Protein 1HLQ (pdb70)

Organism: Rhodoferax fermentans (NCBI:txid28066)

Solvent-accessible surface area: 11560 Å² total; per-residue (Å²): 137,37,94,91,10,41,86,101,26,28,14,0,122,27,6,17,7,18,34,31,9,82,149,13,68,113,128,75,10,93,88,5,51,138,120,13,11,14,52,57,15,38,22,26,110,14,180,141,37,102,60,6,35,16,69,17,6,19,41,44,24,2,29,10,130,0,9,15,11,1,37,0,69,122,69,93,84,81,9,42,80,101,37,84,65,0,126,58,11,17,7,17,39,44,0,67,149,11,55,93,130,86,9,92,72,9,39,115,122,14,5,14,46,57,13,3,8,10,22,12,178,145,42,100,78,5,8,16,59,28,5,54,38,70,52,2,35,14,102,0,8,14,12,1,41,0,80,103,80,52,16,35,77,13,38,85,110,44,84,102,0,134,86,55,13,6,18,39,49,10,78,159,13,62,90,131,134,37,108,185,7,67,115,123,25,10,14,49,56,11,55,67,16,101,11,148,112,18,75,18,7,19,13,45,90,19,31,9,61,24,2,34,13,147,0,7,14,44,35,63,46,164,155

B-factor: mean 22.38, std 6.67, range [11.22, 46.74]

Sequence (223 aa):
AAPLVAETDANAKSLGYVADTTKADKTKYPKHTKDQSCSTCALYQGKTAPQGACPLFAGKEVVAKKGWCSAWAKKKAAPLVAETDANAKSLGYVADTTKADKTKYPKHTKDQSCSTCALYQGKTAPQGACPLFAGKEVVAKGWCSAWAKKAAAPLVAETDANAKSLGYVADTTKADKTKYPKHTKDQSCSTCALYQGKTAPQGACPLFAGKEVVAKGWCSAWAKK

Secondary structure (P-SEA, 3-state):
cccccccccaaaaaacccccccccccccccccccccccccccccccccccbbbbcccccbbbbcccccccccccc/ccccccccaaaaaacccccccccccccccccccccccccccccccccccbbbbcccccbbbbcccccccccccc/cccccccccaaaaaacccccccccccccccccccccccccccccccccccbbbbcccccccccccccccccccc

Nearest PDB structures (foldseek):
  1hlq-assembly1_C  TM=9.881E-01  e=1.250E-14  Rhodoferax fermentans
  1hpi-assembly1_A  TM=9.319E-01  e=3.940E-07  Ectothiorhodospira shaposhnikovii
  1b0y-assembly1_A  TM=8.481E-01  e=9.084E-07  Allochromatium vinosum
  1hip-assembly1_A  TM=8.438E-01  e=2.767E-06  Allochromatium vinosum
  1js2-assembly1_A  TM=8.425E-01  e=1.114E-05  Allochromatium vinosum

Structure (mmCIF, N/CA/C/O backbone):
data_1HLQ
#
_entry.id   1HLQ
#
_cell.length_a   88.312
_cell.length_b   88.312
_cell.length_c   61.340
_cell.angle_alpha   90.00
_cell.angle_beta   90.00
_cell.angle_gamma   90.00
#
_symmetry.space_group_name_H-M   'P 43 21 2'
#
loop_
_entity.id
_entity.type
_entity.pdbx_description
1 polymer 'HIGH-POTENTIAL IRON-SULFUR PROTEIN'
2 non-polymer 'SULFATE ION'
3 non-polymer 'IRON/SULFUR CLUSTER'
4 water water
#
loop_
_atom_site.group_PDB
_atom_site.id
_atom_site.type_symbol
_atom_site.label_atom_id
_atom_site.label_alt_id
_atom_site.label_comp_id
_atom_site.label_asym_id
_atom_site.label_entity_id
_atom_site.label_seq_id
_atom_site.pdbx_PDB_ins_code
_atom_site.Cartn_x
_atom_site.Cartn_y
_atom_site.Cartn_z
_atom_site.occupancy
_atom_site.B_iso_or_equiv
_atom_site.auth_seq_id
_atom_site.auth_comp_id
_atom_site.auth_asym_id
_atom_site.auth_atom_id
_atom_site.pdbx_PDB_model_num
ATOM 1 N N . ALA A 1 1 ? 4.498 11.665 34.663 1.00 32.00 1 ALA A N 1
ATOM 2 C CA . ALA A 1 1 ? 5.257 12.943 34.657 1.00 30.48 1 ALA A CA 1
ATOM 3 C C . ALA A 1 1 ? 6.693 12.740 34.190 1.00 29.41 1 ALA A C 1
ATOM 4 O O . ALA A 1 1 ? 7.438 11.890 34.688 1.00 30.80 1 ALA A O 1
ATOM 6 N N . ALA A 1 2 ? 7.118 13.625 33.310 1.00 26.71 2 ALA A N 1
ATOM 7 C CA . ALA A 1 2 ? 8.447 13.617 32.730 1.00 23.16 2 ALA A CA 1
ATOM 8 C C . ALA A 1 2 ? 9.223 14.845 33.178 1.00 20.64 2 ALA A C 1
ATOM 9 O O . ALA A 1 2 ? 8.658 15.817 33.686 1.00 20.95 2 ALA A O 1
ATOM 11 N N . PRO A 1 3 ? 10.529 14.839 32.973 1.00 18.39 3 PRO A N 1
ATOM 12 C CA . PRO A 1 3 ? 11.362 15.973 33.275 1.00 17.54 3 PRO A CA 1
ATOM 13 C C . PRO A 1 3 ? 10.846 17.218 32.554 1.00 16.31 3 PRO A C 1
ATOM 14 O O . PRO A 1 3 ? 10.471 17.182 31.382 1.00 16.35 3 PRO A O 1
ATOM 18 N N . LEU A 1 4 ? 10.917 18.346 33.256 1.00 15.99 4 LEU A N 1
ATOM 19 C CA . LEU A 1 4 ? 10.527 19.598 32.618 1.00 14.93 4 LEU A CA 1
ATOM 20 C C . LEU A 1 4 ? 11.592 20.074 31.651 1.00 14.38 4 LEU A C 1
ATOM 21 O O . LEU A 1 4 ? 12.803 19.910 31.824 1.00 15.52 4 LEU A O 1
ATOM 26 N N . VAL A 1 5 ? 11.119 20.695 30.564 1.00 14.09 5 VAL A N 1
ATOM 27 C CA . VAL A 1 5 ? 12.027 21.350 29.629 1.00 13.83 5 VAL A CA 1
ATOM 28 C C . VAL A 1 5 ? 12.900 22.343 30.379 1.00 14.02 5 VAL A C 1
ATOM 29 O O . VAL A 1 5 ? 12.409 23.065 31.263 1.00 15.26 5 VAL A O 1
ATOM 33 N N . ALA A 1 6 ? 14.189 22.399 30.113 1.00 13.99 6 ALA A N 1
ATOM 34 C CA . ALA A 1 6 ? 15.100 23.403 30.650 1.00 14.41 6 ALA A CA 1
ATOM 35 C C . ALA A 1 6 ? 15.183 24.541 29.631 1.00 14.93 6 ALA A C 1
ATOM 36 O O . ALA A 1 6 ? 15.280 24.296 28.427 1.00 15.63 6 ALA A O 1
ATOM 38 N N . GLU A 1 7 ? 15.220 25.781 30.093 1.00 15.33 7 GLU A N 1
ATOM 39 C CA . GLU A 1 7 ? 15.319 26.934 29.214 1.00 15.88 7 GLU A CA 1
ATOM 40 C C . GLU A 1 7 ? 16.620 26.955 28.440 1.00 16.27 7 GLU A C 1
ATOM 41 O O . GLU A 1 7 ? 16.706 27.632 27.413 1.00 17.21 7 GLU A O 1
ATOM 47 N N . THR A 1 8 ? 17.652 26.260 28.900 1.00 16.99 8 THR A N 1
ATOM 48 C CA . THR A 1 8 ? 18.920 26.147 28.210 1.00 17.44 8 THR A CA 1
ATOM 49 C C . THR A 1 8 ? 18.943 24.986 27.221 1.00 16.58 8 THR A C 1
ATOM 50 O O . THR A 1 8 ? 19.956 24.808 26.540 1.00 18.49 8 THR A O 1
ATOM 54 N N . ASP A 1 9 ? 17.914 24.157 27.154 1.00 15.58 9 ASP A N 1
ATOM 55 C CA . ASP A 1 9 ? 17.859 23.075 26.165 1.00 15.71 9 ASP A CA 1
ATOM 56 C C . ASP A 1 9 ? 17.886 23.705 24.773 1.00 15.27 9 ASP A C 1
ATOM 57 O O . ASP A 1 9 ? 17.306 24.763 24.541 1.00 15.72 9 ASP A O 1
ATOM 62 N N . ALA A 1 10 ? 18.557 23.062 23.818 1.00 15.79 10 ALA A N 1
ATOM 63 C CA . ALA A 1 10 ? 18.708 23.645 22.493 1.00 15.87 10 ALA A CA 1
ATOM 64 C C . ALA A 1 10 ? 17.375 23.928 21.807 1.00 15.74 10 ALA A C 1
ATOM 65 O O . ALA A 1 10 ? 17.215 25.021 21.236 1.00 16.27 10 ALA A O 1
ATOM 67 N N . ASN A 1 11 ? 16.448 22.987 21.877 1.00 15.77 11 ASN A N 1
ATOM 68 C CA . ASN A 1 11 ? 15.160 23.201 21.226 1.00 15.31 11 ASN A CA 1
ATOM 69 C C . ASN A 1 11 ? 14.371 24.297 21.927 1.00 15.30 11 ASN A C 1
ATOM 70 O O . ASN A 1 11 ? 13.646 25.047 21.274 1.00 16.32 11 ASN A O 1
ATOM 75 N N . ALA A 1 12 ? 14.540 24.409 23.239 1.00 14.43 12 ALA A N 1
ATOM 76 C CA . ALA A 1 12 ? 13.877 25.479 23.987 1.00 13.75 12 ALA A CA 1
ATOM 77 C C . ALA A 1 12 ? 14.438 26.831 23.562 1.00 14.14 12 ALA A C 1
ATOM 78 O O . ALA A 1 12 ? 13.692 27.777 23.253 1.00 15.08 12 ALA A O 1
ATOM 80 N N . LYS A 1 13 ? 15.763 26.975 23.508 1.00 14.67 13 LYS A N 1
ATOM 81 C CA . LYS A 1 13 ? 16.390 28.228 23.118 1.00 15.98 13 LYS A CA 1
ATOM 82 C C . LYS A 1 13 ? 15.971 28.638 21.700 1.00 15.50 13 LYS A C 1
ATOM 83 O O . LYS A 1 13 ? 15.708 29.807 21.397 1.00 16.39 13 LYS A O 1
ATOM 89 N N . SER A 1 14 ? 15.836 27.673 20.798 1.00 14.78 14 SER A N 1
ATOM 90 C CA . SER A 1 14 ? 15.425 27.960 19.420 1.00 14.71 14 SER A CA 1
ATOM 91 C C . SER A 1 14 ? 14.036 28.586 19.364 1.00 15.02 14 SER A C 1
ATOM 92 O O . SER A 1 14 ? 13.767 29.350 18.430 1.00 15.93 14 SER A O 1
ATOM 95 N N . LEU A 1 15 ? 13.171 28.252 20.311 1.00 13.89 15 LEU A N 1
ATOM 96 C CA . LEU A 1 15 ? 11.814 28.762 20.349 1.00 13.80 15 LEU A CA 1
ATOM 97 C C . LEU A 1 15 ? 11.584 29.8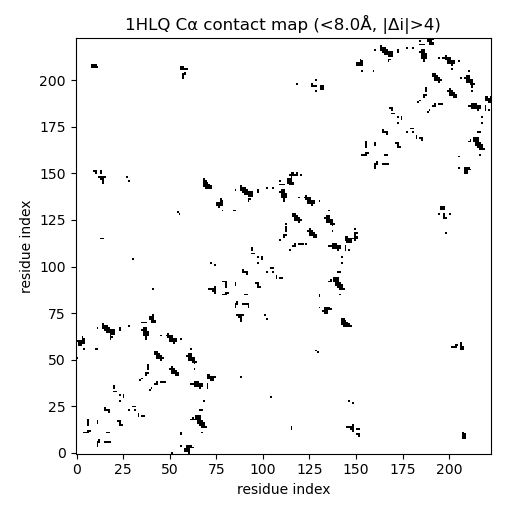20 21.415 1.00 13.54 15 LEU A C 1
ATOM 98 O O . LEU A 1 15 ? 10.444 30.219 21.688 1.00 14.43 15 LEU A O 1
ATOM 103 N N . GLY A 1 16 ? 12.643 30.294 22.068 1.00 13.23 16 GLY A N 1
ATOM 104 C CA . GLY A 1 16 ? 12.507 31.279 23.137 1.00 12.85 16 GLY A CA 1
ATOM 105 C C . GLY A 1 16 ? 11.636 30.785 24.278 1.00 13.35 16 GLY A C 1
ATOM 106 O O . GLY A 1 16 ? 10.939 31.564 24.928 1.00 14.49 16 GLY A O 1
ATOM 107 N N . TYR A 1 17 ? 11.629 29.472 24.543 1.00 13.12 17 TYR A N 1
ATOM 108 C CA . TYR A 1 17 ? 10.781 28.943 25.597 1.00 13.18 17 TYR A CA 1
ATOM 109 C C . TYR A 1 17 ? 11.177 29.465 26.974 1.00 13.65 17 TYR A C 1
ATOM 110 O O . TYR A 1 17 ? 12.344 29.500 27.349 1.00 14.49 17 TYR A O 1
ATOM 119 N N . VAL A 1 18 ? 10.143 29.823 27.732 1.00 12.79 18 VAL A N 1
ATOM 120 C CA . VAL A 1 18 ? 10.320 30.214 29.127 1.00 13.89 18 VAL A CA 1
ATOM 121 C C . VAL A 1 18 ? 9.288 29.429 29.928 1.00 13.42 18 VAL A C 1
ATOM 122 O O . VAL A 1 18 ? 8.160 29.202 29.492 1.00 13.64 18 VAL A O 1
ATOM 126 N N . ALA A 1 19 ? 9.657 29.072 31.169 1.00 14.10 19 ALA A N 1
ATOM 127 C CA . ALA A 1 19 ? 8.740 28.376 32.037 1.00 13.40 19 ALA A CA 1
ATOM 128 C C . ALA A 1 19 ? 7.673 29.296 32.623 1.00 14.07 19 ALA A C 1
ATOM 129 O O . ALA A 1 19 ? 6.677 28.782 33.127 1.00 13.91 19 ALA A O 1
ATOM 131 N N . ASP A 1 20 ? 7.845 30.602 32.464 1.00 14.40 20 ASP A N 1
ATOM 132 C CA . ASP A 1 20 ? 6.885 31.577 32.981 1.00 14.48 20 ASP A CA 1
ATOM 133 C C . ASP A 1 20 ? 6.748 32.658 31.909 1.00 13.79 20 ASP A C 1
ATOM 134 O O . ASP A 1 20 ? 7.698 33.367 31.637 1.00 14.11 20 ASP A O 1
ATOM 139 N N . THR A 1 21 ? 5.572 32.751 31.314 1.00 13.97 21 THR A N 1
ATOM 140 C CA . THR A 1 21 ? 5.287 33.711 30.256 1.00 14.23 21 THR A CA 1
ATOM 141 C C . THR A 1 21 ? 5.578 35.158 30.617 1.00 15.34 21 THR A C 1
ATOM 142 O O . THR A 1 21 ? 5.905 35.965 29.735 1.00 16.10 21 THR A O 1
ATOM 146 N N . THR A 1 22 ? 5.557 35.487 31.913 1.00 16.36 22 THR A N 1
ATOM 147 C CA . THR A 1 22 ? 5.891 36.837 32.341 1.00 17.19 22 THR A CA 1
ATOM 148 C C . THR A 1 22 ? 7.387 37.109 32.323 1.00 18.83 22 THR A C 1
ATOM 149 O O . THR A 1 22 ? 7.841 38.169 32.774 1.00 21.33 22 THR A O 1
ATOM 153 N N . LYS A 1 23 ? 8.201 36.184 31.824 1.00 16.79 23 LYS A N 1
ATOM 154 C CA . LYS A 1 23 ? 9.632 36.304 31.681 1.00 17.72 23 LYS A CA 1
ATOM 155 C C . LYS A 1 23 ? 10.061 36.123 30.239 1.00 16.47 23 LYS A C 1
ATOM 156 O O . LYS A 1 23 ? 11.237 36.014 29.925 1.00 16.76 23 LYS A O 1
ATOM 162 N N . ALA A 1 24 ? 9.081 36.088 29.333 1.00 16.30 24 ALA A N 1
ATOM 163 C CA . ALA A 1 24 ? 9.370 35.962 27.917 1.00 16.23 24 ALA A CA 1
ATOM 164 C C . ALA A 1 24 ? 10.200 37.149 27.425 1.00 16.62 24 ALA A C 1
ATOM 165 O O . ALA A 1 24 ? 10.117 38.238 28.004 1.00 17.91 24 ALA A O 1
ATOM 167 N N . ASP A 1 25 ? 10.977 36.947 26.373 1.00 16.98 25 ASP A N 1
ATOM 168 C CA . ASP A 1 25 ? 11.773 38.066 25.842 1.00 18.02 25 ASP A CA 1
ATOM 169 C C . ASP A 1 25 ? 10.878 38.915 24.959 1.00 17.24 25 ASP A C 1
ATOM 170 O O . ASP A 1 25 ? 10.777 38.737 23.746 1.00 17.37 25 ASP A O 1
ATOM 175 N N . LYS A 1 26 ? 10.256 39.931 25.559 1.00 17.56 26 LYS A N 1
ATOM 176 C CA . LYS A 1 26 ? 9.354 40.810 24.833 1.00 18.57 26 LYS A CA 1
ATOM 177 C C . LYS A 1 26 ? 10.084 41.690 23.822 1.00 18.55 26 LYS A C 1
ATOM 178 O O . LYS A 1 26 ? 9.398 42.214 22.953 1.00 20.27 26 LYS A O 1
ATOM 184 N N . THR A 1 27 ? 11.401 41.856 23.955 1.00 18.72 27 THR A N 1
ATOM 185 C CA . THR A 1 27 ? 12.101 42.664 22.945 1.00 19.71 27 THR A CA 1
ATOM 186 C C . THR A 1 27 ? 12.229 41.846 21.666 1.00 19.81 27 THR A C 1
ATOM 187 O O . THR A 1 27 ? 11.958 42.330 20.574 1.00 20.24 27 THR A O 1
ATOM 191 N N . LYS A 1 28 ? 12.587 40.569 21.813 1.00 19.91 28 LYS A N 1
ATOM 192 C CA . LYS A 1 28 ? 12.752 39.707 20.659 1.00 19.67 28 LYS A CA 1
ATOM 193 C C . LYS A 1 28 ? 11.421 39.287 20.041 1.00 18.86 28 LYS A C 1
ATOM 194 O O . LYS A 1 28 ? 11.285 39.111 18.825 1.00 19.46 28 LYS A O 1
ATOM 200 N N . TYR A 1 29 ? 10.400 39.139 20.896 1.00 17.54 29 TYR A N 1
ATOM 201 C CA . TYR A 1 29 ? 9.071 38.712 20.465 1.00 16.91 29 TYR A CA 1
ATOM 202 C C . TYR A 1 29 ? 8.033 39.751 20.895 1.00 18.10 29 TYR A C 1
ATOM 203 O O A TYR A 1 29 ? 7.340 39.615 21.907 0.70 16.36 29 TYR A O 1
ATOM 204 O O B TYR A 1 29 ? 6.953 39.361 21.389 0.30 17.30 29 TYR A O 1
ATOM 213 N N . PRO A 1 30 ? 7.993 40.873 20.160 1.00 20.26 30 PRO A N 1
ATOM 214 C CA . PRO A 1 30 ? 7.109 41.974 20.508 1.00 20.82 30 PRO A CA 1
ATOM 215 C C . PRO A 1 30 ? 5.626 41.686 20.399 1.00 20.96 30 PRO A C 1
ATOM 216 O O . PRO A 1 30 ? 4.843 42.501 20.925 1.00 23.08 30 PRO A O 1
ATOM 220 N N . LYS A 1 31 ? 5.191 40.604 19.772 1.00 20.27 31 LYS A N 1
ATOM 221 C CA . LYS A 1 31 ? 3.780 40.248 19.715 1.00 19.75 31 LYS A CA 1
ATOM 222 C C . LYS A 1 31 ? 3.354 39.339 20.869 1.00 18.85 31 LYS A C 1
ATOM 223 O O . LYS A 1 31 ? 2.162 38.993 21.026 1.00 18.81 31 LYS A O 1
ATO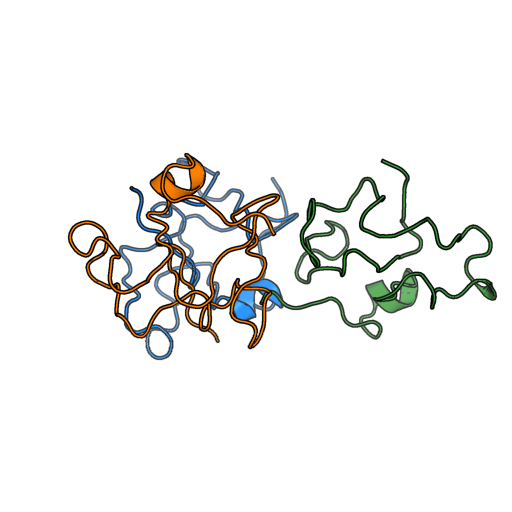M 229 N N . HIS A 1 32 ? 4.299 38.954 21.730 1.00 17.20 32 HIS A N 1
ATOM 230 C CA . HIS A 1 32 ? 3.955 38.191 22.924 1.00 16.14 32 HIS A CA 1
ATOM 231 C C . HIS A 1 32 ? 3.070 39.053 23.819 1.00 16.83 32 HIS A C 1
ATOM 232 O O . HIS A 1 32 ? 3.278 40.252 23.965 1.00 18.32 32 HIS A O 1
ATOM 239 N N . THR A 1 33 ? 2.158 38.417 24.542 1.00 16.66 33 THR A N 1
ATOM 240 C CA . THR A 1 33 ? 1.460 39.070 25.636 1.00 16.89 33 THR A CA 1
ATOM 241 C C . THR A 1 33 ? 1.362 38.044 26.769 1.00 16.90 33 THR A C 1
ATOM 242 O O . THR A 1 33 ? 1.399 36.844 26.484 1.00 16.56 33 THR A O 1
ATOM 246 N N . LYS A 1 34 ? 1.083 38.483 28.000 1.00 18.35 34 LYS A N 1
ATOM 247 C CA . LYS A 1 34 ? 0.947 37.522 29.104 1.00 18.72 34 LYS A CA 1
ATOM 248 C C . LYS A 1 34 ? -0.361 36.763 29.032 1.00 17.98 34 LYS A C 1
ATOM 249 O O . LYS A 1 34 ? -0.574 35.819 29.814 1.00 19.11 34 LYS A O 1
ATOM 260 N N . ASP A 1 35 ? -1.238 37.042 28.063 1.00 16.59 35 ASP A N 1
ATOM 261 C CA . ASP A 1 35 ? -2.410 36.250 27.790 1.00 16.75 35 ASP A CA 1
ATOM 262 C C . ASP A 1 35 ? -2.014 34.953 27.068 1.00 16.19 35 ASP A C 1
ATOM 263 O O . ASP A 1 35 ? -2.798 34.012 26.978 1.00 17.43 35 ASP A O 1
ATOM 268 N N . GLN A 1 36 ? -0.817 34.931 26.496 1.00 14.88 36 GLN A N 1
ATOM 269 C CA . GLN A 1 36 ? -0.288 33.766 25.813 1.00 14.42 36 GLN A CA 1
ATOM 270 C C . GLN A 1 36 ? 0.507 32.929 26.826 1.00 14.25 36 GLN A C 1
ATOM 271 O O . GLN A 1 36 ? 1.492 33.374 27.368 1.00 15.38 36 GLN A O 1
ATOM 277 N N . SER A 1 37 ? 0.082 31.688 26.986 1.00 14.64 37 SER A N 1
ATOM 278 C CA . SER A 1 37 ? 0.837 30.748 27.809 1.00 14.23 37 SER A CA 1
ATOM 279 C C . SER A 1 37 ? 0.562 29.360 27.258 1.00 13.76 37 SER A C 1
ATOM 280 O O . SER A 1 37 ? -0.370 29.144 26.494 1.00 13.76 37 SER A O 1
ATOM 283 N N . CYS A 1 38 ? 1.300 28.359 27.737 1.00 13.85 38 CYS A N 1
ATOM 284 C CA . CYS A 1 38 ? 1.027 26.989 27.291 1.00 14.33 38 CYS A CA 1
ATOM 285 C C . CYS A 1 38 ? -0.410 26.611 27.605 1.00 15.19 38 CYS A C 1
ATOM 286 O O . CYS A 1 38 ? -1.074 25.972 26.795 1.00 16.03 38 CYS A O 1
ATOM 289 N N . SER A 1 39 ? -0.924 27.069 28.741 1.00 15.60 39 SER A N 1
ATOM 290 C CA . SER A 1 39 ? -2.301 26.748 29.113 1.00 17.29 39 SER A CA 1
ATOM 291 C C . SER A 1 39 ? -3.311 27.275 28.100 1.00 18.38 39 SER A C 1
ATOM 292 O O . SER A 1 39 ? -4.412 26.732 28.037 1.00 19.76 39 SER A O 1
ATOM 295 N N . THR A 1 40 ? -2.991 28.333 27.355 1.00 17.59 40 THR A N 1
ATOM 296 C CA . THR A 1 40 ? -3.914 28.871 26.361 1.00 18.31 40 THR A CA 1
ATOM 297 C C . THR A 1 40 ? -3.487 28.554 24.940 1.00 18.33 40 THR A C 1
ATOM 298 O O . THR A 1 40 ? -4.062 29.086 23.974 1.00 20.07 40 THR A O 1
ATOM 302 N N . CYS A 1 41 ? -2.531 27.656 24.769 1.00 16.95 41 CYS A N 1
ATOM 303 C CA . CYS A 1 41 ? -1.988 27.268 23.476 1.00 16.41 41 CYS A CA 1
ATOM 304 C C . CYS A 1 41 ? -2.691 26.053 22.894 1.00 17.96 41 CYS A C 1
ATOM 305 O O . CYS A 1 41 ? -2.948 25.074 23.598 1.00 18.90 41 CYS A O 1
ATOM 308 N N . ALA A 1 42 ? -2.927 26.063 21.585 1.00 18.29 42 ALA A N 1
ATOM 309 C CA . ALA A 1 42 ? -3.583 24.940 20.923 1.00 19.21 42 ALA A CA 1
ATOM 310 C C . ALA A 1 42 ? -2.757 23.670 20.943 1.00 19.11 42 ALA A C 1
ATOM 311 O O . ALA A 1 42 ? -3.270 22.557 20.754 1.00 21.11 42 ALA A O 1
ATOM 313 N N . LEU A 1 43 ? -1.444 23.758 21.135 1.00 18.20 43 LEU A N 1
ATOM 314 C CA . LEU A 1 43 ? -0.559 22.605 21.128 1.00 17.49 43 LEU A CA 1
ATOM 315 C C . LEU A 1 43 ? -0.411 21.943 22.485 1.00 17.42 43 LEU A C 1
ATOM 316 O O . LEU A 1 43 ? -0.046 20.754 22.528 1.00 19.23 43 LEU A O 1
ATOM 321 N N . TYR A 1 44 ? -0.705 22.639 23.568 1.00 17.28 44 TYR A N 1
ATOM 322 C CA . TYR A 1 44 ? -0.535 22.084 24.912 1.00 17.58 44 TYR A CA 1
ATOM 323 C C . TYR A 1 44 ? -1.429 20.867 25.117 1.00 19.01 44 TYR A C 1
ATOM 324 O O . TYR A 1 44 ? -2.625 20.919 24.811 1.00 20.49 44 TYR A O 1
ATOM 333 N N . GLN A 1 45 ? -0.862 19.810 25.710 1.00 20.04 45 GLN A N 1
ATOM 334 C CA . GLN A 1 45 ? -1.657 18.594 25.914 1.00 21.95 45 GLN A CA 1
ATOM 335 C C . GLN A 1 45 ? -2.019 18.337 27.360 1.00 22.27 45 GLN A C 1
ATOM 336 O O . GLN A 1 45 ? -2.748 17.375 27.666 1.00 24.02 45 GLN A O 1
ATOM 342 N N . GLY A 1 46 ? -1.625 19.200 28.283 1.00 21.92 46 GLY A N 1
ATOM 343 C CA . GLY A 1 46 ? -1.889 19.024 29.690 1.00 22.74 46 GLY A CA 1
ATOM 344 C C . GLY A 1 46 ? -3.224 19.432 30.260 1.00 24.36 46 GLY A C 1
ATOM 345 O O . GLY A 1 46 ? -3.438 19.330 31.480 1.00 24.58 46 GLY A O 1
ATOM 346 N N . LYS A 1 47 ? -4.113 19.957 29.428 1.00 25.20 47 LYS A N 1
ATOM 347 C CA . LYS A 1 47 ? -5.418 20.446 29.852 1.00 26.71 47 LYS A CA 1
ATOM 348 C C . LYS A 1 47 ? -5.332 21.450 30.988 1.00 26.25 47 LYS A C 1
ATOM 349 O O . LYS A 1 47 ? -4.704 22.502 30.839 1.00 25.71 47 LYS A O 1
ATOM 355 N N . THR A 1 48 ? -5.964 21.194 32.140 1.00 26.67 48 THR A N 1
ATOM 356 C CA . THR A 1 48 ? -5.955 22.094 33.269 1.00 26.66 48 THR A CA 1
ATOM 357 C C . THR A 1 48 ? -4.783 21.869 34.225 1.00 24.87 48 THR A C 1
ATOM 358 O O . THR A 1 48 ? -4.652 22.628 35.186 1.00 24.85 48 THR A O 1
ATOM 362 N N . ALA A 1 49 ? -3.947 20.878 33.959 1.00 23.42 49 ALA A N 1
ATOM 363 C CA . ALA A 1 49 ? -2.796 20.605 34.821 1.00 21.76 49 ALA A CA 1
ATOM 364 C C . ALA A 1 49 ? -1.749 21.706 34.740 1.00 20.31 49 ALA A C 1
ATOM 365 O O . ALA A 1 49 ? -1.567 22.357 33.716 1.00 20.27 49 ALA A O 1
ATOM 367 N N . PRO A 1 50 ? -0.963 21.873 35.789 1.00 19.17 50 PRO A N 1
ATOM 368 C CA . PRO A 1 50 ? 0.074 22.886 35.849 1.00 18.86 50 PRO A CA 1
ATOM 369 C C . PRO A 1 50 ? 1.309 22.595 35.025 1.00 17.78 50 PRO A C 1
ATOM 370 O O . PRO A 1 50 ? 2.149 23.480 34.862 1.00 17.51 50 PRO A O 1
ATOM 374 N N . GLN A 1 51 ? 1.445 21.414 34.468 1.00 18.03 51 GLN A N 1
ATOM 375 C CA . GLN A 1 51 ? 2.509 21.001 33.573 1.00 17.95 51 GLN A CA 1
ATOM 376 C C . GLN A 1 51 ? 1.981 19.839 32.737 1.00 17.72 51 GLN A C 1
ATOM 377 O O . GLN A 1 51 ? 1.002 19.185 33.126 1.00 18.66 51 GLN A O 1
ATOM 383 N N . GLY A 1 52 ? 2.531 19.689 31.546 1.00 17.35 52 GLY A N 1
ATOM 384 C CA . GLY A 1 52 ? 2.063 18.663 30.628 1.00 17.26 52 GLY A CA 1
ATOM 385 C C . GLY A 1 52 ? 2.866 18.690 29.340 1.00 17.29 52 GLY A C 1
ATOM 386 O O . GLY A 1 52 ? 3.802 19.481 29.182 1.00 18.29 52 GLY A O 1
ATOM 387 N N . ALA A 1 53 ? 2.512 17.781 28.437 1.00 17.64 53 ALA A N 1
ATOM 388 C CA . ALA A 1 53 ? 3.267 17.633 27.214 1.00 17.82 53 ALA A CA 1
ATOM 389 C C . ALA A 1 53 ? 2.961 18.673 26.137 1.00 17.84 53 ALA A C 1
ATOM 390 O O . ALA A 1 53 ? 1.864 19.209 26.034 1.00 19.15 53 ALA A O 1
ATOM 392 N N . CYS A 1 54 ? 3.977 18.854 25.308 1.00 17.05 54 CYS A N 1
ATOM 393 C CA . CYS A 1 54 ? 3.901 19.710 24.123 1.00 16.40 54 CYS A CA 1
ATOM 394 C C . CYS A 1 54 ? 4.558 18.940 22.992 1.00 17.74 54 CYS A C 1
ATOM 395 O O . CYS A 1 54 ? 5.670 18.423 23.152 1.00 18.23 54 CYS A O 1
ATOM 398 N N . PRO A 1 55 ? 3.974 18.900 21.800 1.00 18.58 55 PRO A N 1
ATOM 399 C CA . PRO A 1 55 ? 4.541 18.155 20.685 1.00 18.88 55 PRO A CA 1
ATOM 400 C C . PRO A 1 55 ? 5.900 18.609 20.243 1.00 19.21 55 PRO A C 1
ATOM 401 O O . PRO A 1 55 ? 6.660 17.875 19.593 1.00 21.34 55 PRO A O 1
ATOM 405 N N . LEU A 1 56 ? 6.321 19.843 20.542 1.00 17.95 56 LEU A N 1
ATOM 406 C CA . LEU A 1 56 ? 7.591 20.383 20.155 1.00 17.62 56 LEU A CA 1
ATOM 407 C C . LEU A 1 56 ? 8.713 19.968 21.099 1.00 17.39 56 LEU A C 1
ATOM 408 O O . LEU A 1 56 ? 9.843 20.314 20.796 1.00 16.95 56 LEU A O 1
ATOM 413 N N . PHE A 1 57 ? 8.344 19.387 22.247 1.00 17.69 57 PHE A N 1
ATOM 414 C CA . PHE A 1 57 ? 9.334 19.040 23.269 1.00 17.05 57 PHE A CA 1
ATOM 415 C C . PHE A 1 57 ? 9.238 17.584 23.699 1.00 18.52 57 PHE A C 1
ATOM 416 O O . PHE A 1 57 ? 8.654 17.192 24.703 1.00 19.23 57 PHE A O 1
ATOM 424 N N . ALA A 1 58 ? 9.863 16.710 22.911 1.00 18.16 58 ALA A N 1
ATOM 425 C CA . ALA A 1 58 ? 9.869 15.279 23.148 1.00 18.66 58 ALA A CA 1
ATOM 426 C C . ALA A 1 58 ? 10.583 14.894 24.440 1.00 18.80 58 ALA A C 1
ATOM 427 O O . ALA A 1 58 ? 11.581 15.476 24.826 1.00 18.81 58 ALA A O 1
ATOM 429 N N . GLY A 1 59 ? 9.990 13.934 25.122 1.00 18.88 59 GLY A N 1
ATOM 430 C CA . GLY A 1 59 ? 10.494 13.302 26.317 1.00 18.57 59 GLY A CA 1
ATOM 431 C C . GLY A 1 59 ? 10.374 14.084 27.600 1.00 17.98 59 GLY A C 1
ATOM 432 O O . GLY A 1 59 ? 10.776 13.658 28.668 1.00 18.07 59 GLY A O 1
ATOM 433 N N . LYS A 1 60 ? 9.777 15.266 27.477 1.00 17.62 60 LYS A N 1
ATOM 434 C CA . LYS A 1 60 ? 9.686 16.222 28.572 1.00 17.02 60 LYS A CA 1
ATOM 435 C C . LYS A 1 60 ? 8.287 16.802 28.701 1.00 16.84 60 LYS A C 1
ATOM 436 O O . LYS A 1 60 ? 7.343 16.376 28.051 1.00 19.05 60 LYS A O 1
ATOM 442 N N . GLU A 1 61 ? 8.147 17.714 29.657 1.00 15.90 61 GLU A N 1
ATOM 443 C CA . GLU A 1 61 ? 6.899 18.424 29.878 1.00 16.50 61 GLU A CA 1
ATOM 444 C C . GLU A 1 61 ? 7.224 19.916 29.979 1.00 15.44 61 GLU A C 1
ATOM 445 O O . GLU A 1 61 ? 8.340 20.296 30.327 1.00 15.18 61 GLU A O 1
ATOM 451 N N . VAL A 1 62 ? 6.226 20.722 29.608 1.00 15.40 62 VAL A N 1
ATOM 452 C CA . VAL A 1 62 ? 6.351 22.171 29.730 1.00 15.10 62 VAL A CA 1
ATOM 453 C C . VAL A 1 62 ? 5.496 22.643 30.903 1.00 14.95 62 VAL A C 1
ATOM 454 O O . VAL A 1 62 ? 4.596 21.915 31.336 1.00 16.47 62 VAL A O 1
ATOM 458 N N . VAL A 1 63 ? 5.774 23.823 31.417 1.00 14.86 63 VAL A N 1
ATOM 459 C CA . VAL A 1 63 ? 5.002 24.401 32.522 1.00 14.84 63 VAL A CA 1
ATOM 460 C C . VAL A 1 63 ? 3.830 25.152 31.908 1.00 14.94 63 VAL A C 1
ATOM 461 O O . VAL A 1 63 ? 4.006 25.945 30.965 1.00 14.58 63 VAL A O 1
ATOM 465 N N . ALA A 1 64 ? 2.619 24.981 32.445 1.00 15.43 64 ALA A N 1
ATOM 466 C CA . ALA A 1 64 ? 1.406 25.562 31.891 1.00 15.51 64 ALA A CA 1
ATOM 467 C C . ALA A 1 64 ? 1.415 27.080 31.831 1.00 14.28 64 ALA A C 1
ATOM 468 O O . ALA A 1 64 ? 0.815 27.697 30.926 1.00 15.40 64 ALA A O 1
ATOM 470 N N . LYS A 1 65 ? 2.131 27.693 32.745 1.00 14.53 65 LYS A N 1
ATOM 471 C CA A LYS A 1 65 ? 2.377 29.105 32.884 0.60 15.08 65 LYS A CA 1
ATOM 472 C CA B LYS A 1 65 ? 2.242 29.162 32.754 0.40 14.57 65 LYS A CA 1
ATOM 473 C C . LYS A 1 65 ? 3.385 29.621 31.865 1.00 14.62 65 LYS A C 1
ATOM 474 O O . LYS A 1 65 ? 3.636 30.821 31.763 1.00 15.55 65 LYS A O 1
ATOM 485 N N . GLY A 1 66 ? 4.053 28.706 31.157 1.00 13.72 66 GLY A N 1
ATOM 486 C CA . GLY A 1 66 ? 5.119 28.984 30.236 1.00 12.90 66 GLY A CA 1
ATOM 487 C C . GLY A 1 66 ? 4.702 29.523 28.879 1.00 12.67 66 GLY A C 1
ATOM 488 O O . GLY A 1 66 ? 3.544 29.836 28.643 1.00 13.53 66 GLY A O 1
ATOM 489 N N . TRP A 1 67 ? 5.664 29.640 27.969 1.00 12.26 67 TRP A N 1
ATOM 490 C CA . TRP A 1 67 ? 5.436 30.203 26.647 1.00 12.57 67 TRP A CA 1
ATOM 491 C C . TRP A 1 67 ? 6.617 29.890 25.738 1.00 12.71 67 TRP A C 1
ATOM 492 O O . TRP A 1 67 ? 7.750 29.767 26.175 1.00 13.05 67 TRP A O 1
ATOM 503 N N . CYS A 1 68 ? 6.312 29.791 24.449 1.00 12.75 68 CYS A N 1
ATOM 504 C CA . CYS A 1 68 ? 7.362 29.717 23.440 1.00 12.49 68 CYS A CA 1
ATOM 505 C C . CYS A 1 68 ? 6.834 30.425 22.191 1.00 12.71 68 CYS A C 1
ATOM 506 O O . CYS A 1 68 ? 5.655 30.768 22.101 1.00 13.14 68 CYS A O 1
ATOM 509 N N . SER A 1 69 ? 7.749 30.659 21.251 1.00 12.84 69 SER A N 1
ATOM 510 C CA . SER A 1 69 ? 7.419 31.452 20.066 1.00 13.11 69 SER A CA 1
ATOM 511 C C . SER A 1 69 ? 6.390 30.803 19.175 1.00 12.33 69 SER A C 1
ATOM 512 O O . SER A 1 69 ? 5.794 31.498 18.338 1.00 13.04 69 SER A O 1
ATOM 517 N N . ALA A 1 70 ? 6.149 29.506 19.278 1.00 13.04 70 ALA A N 1
ATOM 518 C CA . ALA A 1 70 ? 5.143 28.797 18.533 1.00 13.11 70 ALA A CA 1
ATOM 519 C C . ALA A 1 70 ? 3.754 28.905 19.140 1.00 12.92 70 ALA A C 1
ATOM 520 O O . ALA A 1 70 ? 2.824 28.252 18.646 1.00 14.59 70 ALA A O 1
ATOM 522 N N . TRP A 1 71 ? 3.602 29.677 20.237 1.00 12.75 71 TRP A N 1
ATOM 523 C CA . TRP A 1 71 ? 2.295 29.786 20.867 1.00 13.07 71 TRP A CA 1
ATOM 524 C C . TRP A 1 71 ? 1.190 29.920 19.831 1.00 13.01 71 TRP A C 1
ATOM 525 O O . TRP A 1 71 ? 1.272 30.842 19.012 1.00 13.85 71 TRP A O 1
ATOM 536 N N . ALA A 1 72 ? 0.228 29.017 19.886 1.00 14.41 72 ALA A N 1
ATOM 537 C CA . ALA A 1 72 ? -0.783 28.924 18.847 1.00 16.41 72 ALA A CA 1
ATOM 538 C C . ALA A 1 72 ? -2.165 29.225 19.385 1.00 18.44 72 ALA A C 1
ATOM 539 O O . ALA A 1 72 ? -2.664 28.480 20.215 1.00 18.45 72 ALA A O 1
ATOM 541 N N . LYS A 1 73 ? -2.752 30.321 18.915 1.00 20.97 73 LYS A N 1
ATOM 542 C CA A LYS A 1 73 ? -4.100 30.705 19.320 0.45 23.29 73 LYS A CA 1
ATOM 543 C CA B LYS A 1 73 ? -4.101 30.697 19.345 0.55 23.26 73 LYS A CA 1
ATOM 544 C C . LYS A 1 73 ? -5.057 29.623 18.840 1.00 25.05 73 LYS A C 1
ATOM 545 O O . LYS A 1 73 ? -4.914 29.148 17.713 1.00 25.21 73 LYS A O 1
ATOM 556 N N . LYS A 1 74 ? -5.973 29.170 19.678 1.00 28.17 74 LYS A N 1
ATOM 557 C CA . LYS A 1 74 ? -6.895 28.101 19.275 1.00 30.89 74 LYS A CA 1
ATOM 558 C C . LYS A 1 74 ? -7.889 28.492 18.191 1.00 32.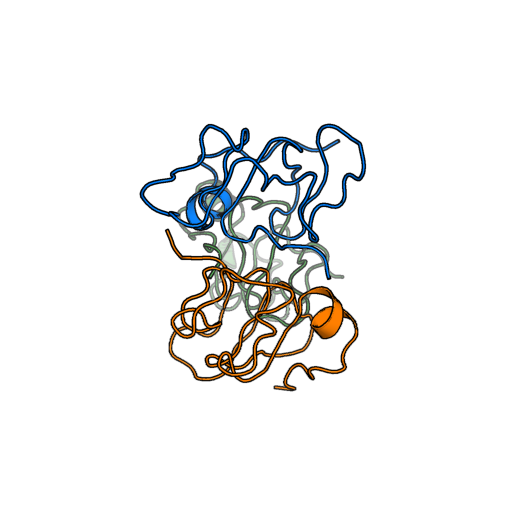29 74 LYS A C 1
ATOM 559 O O . LYS A 1 74 ? -8.406 29.608 18.171 1.00 33.38 74 LYS A O 1
ATOM 565 N N . ALA A 1 75 ? -8.185 27.578 17.268 1.00 33.47 75 ALA A N 1
ATOM 566 C CA . ALA A 1 75 ? -9.161 27.854 16.215 1.00 33.98 75 ALA A CA 1
ATOM 567 C C . ALA A 1 75 ? -10.558 28.031 16.814 1.00 34.95 75 ALA A C 1
ATOM 568 O O . ALA A 1 75 ? -11.422 28.636 16.123 1.00 36.05 75 ALA A O 1
ATOM 570 C CA . ALA B 1 2 ? 5.728 15.832 -1.504 1.00 38.87 2 ALA B CA 1
ATOM 571 C C . ALA B 1 2 ? 4.882 15.237 -0.436 1.00 37.72 2 ALA B C 1
ATOM 572 O O . ALA B 1 2 ? 5.767 14.533 0.091 1.00 38.88 2 ALA B O 1
ATOM 574 N N . PRO B 1 3 ? 3.652 14.831 -0.631 1.00 35.62 3 PRO B N 1
ATOM 575 C CA . PRO B 1 3 ? 2.498 15.608 -0.931 1.00 33.71 3 PRO B CA 1
ATOM 576 C C . PRO B 1 3 ? 2.338 16.867 -0.070 1.00 31.50 3 PRO B C 1
ATOM 577 O O . PRO B 1 3 ? 2.821 16.900 1.061 1.00 30.93 3 PRO B O 1
ATOM 581 N N . LEU B 1 4 ? 1.654 17.876 -0.611 1.00 28.94 4 LEU B N 1
ATOM 582 C CA . LEU B 1 4 ? 1.500 19.125 0.126 1.00 27.39 4 LEU B CA 1
ATOM 583 C C . LEU B 1 4 ? 0.281 19.134 1.029 1.00 26.90 4 LEU B C 1
ATOM 584 O O . LEU B 1 4 ? -0.778 18.640 0.664 1.00 28.06 4 LEU B O 1
ATOM 589 N N . VAL B 1 5 ? 0.417 19.759 2.202 1.00 26.05 5 VAL B N 1
ATOM 590 C CA . VAL B 1 5 ? -0.682 19.888 3.151 1.00 24.82 5 VAL B CA 1
ATOM 591 C C . VAL B 1 5 ? -1.845 20.608 2.468 1.00 24.76 5 VAL B C 1
ATOM 592 O O . VAL B 1 5 ? -1.597 21.604 1.790 1.00 24.50 5 VAL B O 1
ATOM 596 N N . ALA B 1 6 ? -3.052 20.106 2.675 1.00 25.46 6 ALA B N 1
ATOM 597 C CA . ALA B 1 6 ? -4.213 20.763 2.069 1.00 26.35 6 ALA B CA 1
ATOM 598 C C . ALA B 1 6 ? -4.880 21.596 3.157 1.00 26.89 6 ALA B C 1
ATOM 599 O O . ALA B 1 6 ? -4.938 21.166 4.312 1.00 27.71 6 ALA B O 1
ATOM 601 N N . GLU B 1 7 ? -5.462 22.733 2.780 1.00 27.64 7 GLU B N 1
ATOM 602 C CA . GLU B 1 7 ? -6.103 23.593 3.775 1.00 28.49 7 GLU B CA 1
ATOM 603 C C . GLU B 1 7 ? -7.339 22.971 4.395 1.00 29.64 7 GLU B C 1
ATOM 604 O O . GLU B 1 7 ? -7.786 23.426 5.445 1.00 30.26 7 GLU B O 1
ATOM 610 N N . THR B 1 8 ? -7.929 21.956 3.768 1.00 30.49 8 THR B N 1
ATOM 611 C CA . THR B 1 8 ? -9.087 21.253 4.274 1.00 30.77 8 THR B CA 1
ATOM 612 C C . THR B 1 8 ? -8.709 20.139 5.240 1.00 31.12 8 THR B C 1
ATOM 613 O O . THR B 1 8 ? -9.571 19.644 5.975 1.00 31.66 8 THR B O 1
ATOM 617 N N . ASP B 1 9 ? -7.436 19.739 5.270 1.00 31.29 9 ASP B N 1
ATOM 618 C CA . ASP B 1 9 ? -7.010 18.697 6.203 1.00 31.57 9 ASP B CA 1
ATOM 619 C C . ASP B 1 9 ? -7.372 19.154 7.611 1.00 31.62 9 ASP B C 1
ATOM 620 O O . ASP B 1 9 ? -7.244 20.347 7.917 1.00 31.71 9 ASP B O 1
ATOM 625 N N . ALA B 1 10 ? -7.833 18.265 8.472 1.00 31.89 10 ALA B N 1
ATOM 626 C CA . ALA B 1 10 ? -8.234 18.578 9.831 1.00 31.99 10 ALA B CA 1
ATOM 627 C C . ALA B 1 10 ? -7.175 19.302 10.657 1.00 32.14 10 ALA B C 1
ATOM 628 O O . ALA B 1 10 ? -7.493 20.239 11.392 1.00 32.91 10 ALA B O 1
ATOM 630 N N . ASN B 1 11 ? -5.928 18.861 10.562 1.00 31.78 11 ASN B N 1
ATOM 631 C CA . ASN B 1 11 ? -4.847 19.486 11.328 1.00 31.47 11 ASN B CA 1
ATOM 632 C C . ASN B 1 11 ? -4.578 20.887 10.793 1.00 30.80 11 ASN B C 1
ATOM 633 O O . ASN B 1 11 ? -4.285 21.799 11.572 1.00 30.87 11 ASN B O 1
ATOM 638 N N . ALA B 1 12 ? -4.705 21.063 9.486 1.00 30.13 12 ALA B N 1
ATOM 639 C CA . ALA B 1 12 ? -4.541 22.368 8.861 1.00 29.79 12 ALA B CA 1
ATOM 640 C C . ALA B 1 12 ? -5.599 23.316 9.415 1.00 29.84 12 ALA B C 1
ATOM 641 O O . ALA B 1 12 ? -5.293 24.418 9.867 1.00 29.33 12 ALA B O 1
ATOM 643 N N . LYS B 1 13 ? -6.857 22.881 9.445 1.00 30.36 13 LYS B N 1
ATOM 644 C CA . LYS B 1 13 ? -7.963 23.669 9.969 1.00 30.76 13 LYS B CA 1
ATOM 645 C C . LYS B 1 13 ? -7.772 24.115 11.406 1.00 29.79 13 LYS B C 1
ATOM 646 O O . LYS B 1 13 ? -8.032 25.262 11.788 1.00 30.14 13 LYS B O 1
ATOM 652 N N . SER B 1 14 ? -7.297 23.220 12.266 1.00 29.22 14 SER B N 1
ATOM 653 C CA . SER B 1 14 ? -7.088 23.489 13.667 1.00 28.40 14 SER B CA 1
ATOM 654 C C . SER B 1 14 ? -6.045 24.582 13.930 1.00 26.79 14 SER B C 1
ATOM 655 O O . SER B 1 14 ? -6.117 25.221 14.976 1.00 27.69 14 SER B O 1
ATOM 658 N N . LEU B 1 15 ? -5.075 24.704 13.035 1.00 24.94 15 LEU B N 1
ATOM 659 C CA . LEU B 1 15 ? -4.044 25.720 13.214 1.00 22.62 15 LEU B CA 1
ATOM 660 C C . LEU B 1 15 ? -4.173 26.880 12.236 1.00 21.30 15 LEU B C 1
ATOM 661 O O . LEU B 1 15 ? -3.263 27.699 12.123 1.00 21.55 15 LEU B O 1
ATOM 666 N N . GLY B 1 16 ? -5.228 26.874 11.427 1.00 20.36 16 GLY B N 1
ATOM 667 C CA . GLY B 1 16 ? -5.424 27.909 10.428 1.00 19.13 16 GLY B CA 1
ATOM 668 C C . GLY B 1 16 ? -4.389 27.895 9.316 1.00 18.68 16 GLY B C 1
ATOM 669 O O . GLY B 1 16 ? -4.083 28.947 8.768 1.00 18.35 16 GLY B O 1
ATOM 670 N N . TYR B 1 17 ? -3.840 26.727 8.944 1.00 18.63 17 TYR B N 1
ATOM 671 C CA . TYR B 1 17 ? -2.842 26.671 7.888 1.00 19.21 17 TYR B CA 1
ATOM 672 C C . TYR B 1 17 ? -3.409 27.145 6.552 1.00 19.01 17 TYR B C 1
ATOM 673 O O . TYR B 1 17 ? -4.497 26.741 6.145 1.00 21.26 17 TYR B O 1
ATOM 682 N N . VAL B 1 18 ? -2.607 27.940 5.868 1.00 18.27 18 VAL B N 1
ATOM 683 C CA . VAL B 1 18 ? -2.887 28.371 4.497 1.00 18.46 18 VAL B CA 1
ATOM 684 C C . VAL B 1 18 ? -1.605 28.190 3.685 1.00 19.52 18 VAL B C 1
ATOM 685 O O . VAL B 1 18 ? -0.498 28.418 4.181 1.00 19.02 18 VAL B O 1
ATOM 689 N N . ALA B 1 19 ? -1.716 27.855 2.397 1.00 20.04 19 ALA B N 1
ATOM 690 C CA . ALA B 1 19 ? -0.593 27.712 1.492 1.00 19.88 19 ALA B CA 1
ATOM 691 C C . ALA B 1 19 ? -0.032 29.035 1.005 1.00 20.34 19 ALA B C 1
ATOM 692 O O . ALA B 1 19 ? 1.015 29.108 0.350 1.00 21.84 19 ALA B O 1
ATOM 694 N N . ASP B 1 20 ? -0.721 30.123 1.314 1.00 19.16 20 ASP B N 1
ATOM 695 C CA . ASP B 1 20 ? -0.302 31.472 0.963 1.00 19.76 20 ASP B CA 1
ATOM 696 C C . ASP B 1 20 ? -0.602 32.360 2.161 1.00 19.89 20 ASP B C 1
ATOM 697 O O . ASP B 1 20 ? -1.756 32.607 2.486 1.00 19.78 20 ASP B O 1
ATOM 702 N N . THR B 1 21 ? 0.444 32.870 2.803 1.00 18.88 21 THR B N 1
ATOM 703 C CA . THR B 1 21 ? 0.324 33.683 3.993 1.00 19.02 21 THR B CA 1
ATOM 704 C C . THR B 1 21 ? -0.541 34.929 3.827 1.00 18.79 21 THR B C 1
ATOM 705 O O A THR B 1 21 ? -1.116 35.470 4.765 0.70 18.09 21 THR B O 1
ATOM 706 O O B THR B 1 21 ? -1.501 35.025 4.613 0.30 18.86 21 THR B O 1
ATOM 710 N N . THR B 1 22 ? -0.664 35.401 2.577 1.00 19.36 22 THR B N 1
ATOM 711 C CA . THR B 1 22 ? -1.505 36.561 2.305 1.00 20.31 22 THR B CA 1
ATOM 712 C C . THR B 1 22 ? -2.987 36.232 2.493 1.00 20.72 22 THR B C 1
ATOM 713 O O . THR B 1 22 ? -3.788 37.178 2.590 1.00 21.09 22 THR B O 1
ATOM 717 N N . LYS B 1 23 ? -3.390 34.986 2.581 1.00 19.98 23 LYS B N 1
ATOM 718 C CA . LYS B 1 23 ? -4.753 34.555 2.809 1.00 21.11 23 LYS B CA 1
ATOM 719 C C . LYS B 1 23 ? -5.050 34.129 4.230 1.00 20.37 23 LYS B C 1
ATOM 720 O O . LYS B 1 23 ? -6.121 33.583 4.533 1.00 19.98 23 LYS B O 1
ATOM 726 N N . ALA B 1 24 ? -4.104 34.331 5.163 1.00 19.44 24 ALA B N 1
ATOM 727 C CA . ALA B 1 24 ? -4.352 33.961 6.557 1.00 18.82 24 ALA B CA 1
ATOM 728 C C . ALA B 1 24 ? -5.587 34.677 7.096 1.00 18.81 24 ALA B C 1
ATOM 729 O O . ALA B 1 24 ? -5.878 35.803 6.672 1.00 20.14 24 ALA B O 1
ATOM 731 N N . ASP B 1 25 ? -6.283 34.046 8.022 1.00 18.35 25 ASP B N 1
ATOM 732 C CA . ASP B 1 25 ? -7.502 34.623 8.591 1.00 19.10 25 ASP B CA 1
ATOM 733 C C . ASP B 1 25 ? -7.154 35.585 9.722 1.00 19.64 25 ASP B C 1
ATOM 734 O O . ASP B 1 25 ? -7.061 35.232 10.892 1.00 19.67 25 ASP B O 1
ATOM 739 N N . LYS B 1 26 ? -7.093 36.868 9.360 1.00 20.68 26 LYS B N 1
ATOM 740 C CA . LYS B 1 26 ? -6.782 37.928 10.313 1.00 21.80 26 LYS B CA 1
ATOM 741 C C . LYS B 1 26 ? -7.906 38.140 11.306 1.00 22.31 26 LYS B C 1
ATOM 742 O O . LYS B 1 26 ? -7.624 38.729 12.364 1.00 23.15 26 LYS B O 1
ATOM 748 N N . THR B 1 27 ? -9.131 37.655 11.068 1.00 22.30 27 THR B N 1
ATOM 749 C CA . THR B 1 27 ? -10.175 37.769 12.082 1.00 22.74 27 THR B CA 1
ATOM 750 C C . THR B 1 27 ? -9.863 36.816 13.227 1.00 22.52 27 THR B C 1
ATOM 751 O O . THR B 1 27 ? -10.177 37.115 14.397 1.00 23.52 27 THR B O 1
ATOM 755 N N . LYS B 1 28 ? -9.303 35.653 13.032 1.00 21.11 28 LYS B N 1
ATOM 756 C CA . LYS B 1 28 ? -8.958 34.780 14.133 1.00 20.84 28 LYS B CA 1
ATOM 757 C C . LYS B 1 28 ? -7.585 35.154 14.684 1.00 19.30 28 LYS B C 1
ATOM 758 O O . LYS B 1 28 ? -7.289 34.951 15.861 1.00 19.47 28 LYS B O 1
ATOM 764 N N . TYR B 1 29 ? -6.672 35.565 13.788 1.00 17.83 29 TYR B N 1
ATOM 765 C CA . TYR B 1 29 ? -5.269 35.777 14.143 1.00 16.93 29 TYR B CA 1
ATOM 766 C C . TYR B 1 29 ? -4.793 37.172 13.805 1.00 17.25 29 TYR B C 1
ATOM 767 O O . TYR B 1 29 ? -4.067 37.426 12.835 1.00 16.74 29 TYR B O 1
ATOM 776 N N . PRO B 1 30 ? -5.175 38.155 14.626 1.00 17.92 30 PRO B N 1
ATOM 777 C CA . PRO B 1 30 ? -4.901 39.552 14.346 1.00 18.62 30 PRO B CA 1
ATOM 778 C C . PRO B 1 30 ? -3.442 39.944 14.345 1.00 19.09 30 PRO B C 1
ATOM 779 O O . PRO B 1 30 ? -3.113 40.995 13.778 1.00 21.52 30 PRO B O 1
ATOM 783 N N . LYS B 1 31 ? -2.584 39.119 14.935 1.00 18.35 31 LYS B N 1
ATOM 784 C CA . LYS B 1 31 ? -1.162 39.418 14.958 1.00 18.18 31 LYS B CA 1
ATOM 785 C C . LYS B 1 31 ? -0.388 38.820 13.798 1.00 16.73 31 LYS B C 1
ATOM 786 O O A LYS B 1 31 ? 0.796 39.109 13.644 0.70 16.86 31 LYS B O 1
ATOM 787 O O B LYS B 1 31 ? 0.824 38.579 13.938 0.30 16.31 31 LYS B O 1
ATOM 796 N N . HIS B 1 32 ? -1.091 38.077 12.927 1.00 15.24 32 HIS B N 1
ATOM 797 C CA . HIS B 1 32 ? -0.467 37.619 11.696 1.00 15.33 32 HIS B CA 1
ATOM 798 C C . HIS B 1 32 ? 0.020 38.831 10.888 1.00 15.98 32 HIS B C 1
ATOM 799 O O . HIS B 1 32 ? -0.596 39.897 10.900 1.00 17.11 32 HIS B O 1
ATOM 806 N N . THR B 1 33 ? 1.129 38.675 10.180 1.00 15.62 33 THR B N 1
ATOM 807 C CA . THR B 1 33 ? 1.592 39.667 9.204 1.00 15.97 33 THR B CA 1
ATOM 808 C C . THR B 1 33 ? 2.011 38.890 7.959 1.00 15.82 33 THR B C 1
ATOM 809 O O . THR B 1 33 ? 2.343 37.702 8.088 1.00 15.32 33 THR B O 1
ATOM 813 N N . LYS B 1 34 ? 2.120 39.570 6.819 1.00 17.01 34 LYS B 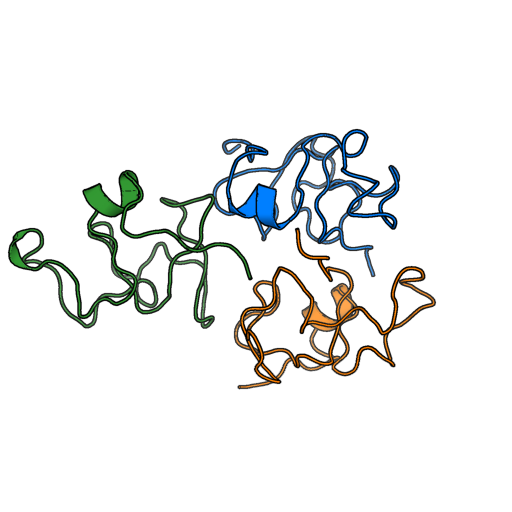N 1
ATOM 814 C CA . LYS B 1 34 ? 2.580 38.908 5.609 1.00 17.19 34 LYS B CA 1
ATOM 815 C C . LYS B 1 34 ? 4.074 38.628 5.638 1.00 16.93 34 LYS B C 1
ATOM 816 O O . LYS B 1 34 ? 4.614 38.012 4.726 1.00 18.45 34 LYS B O 1
ATOM 822 N N . ASP B 1 35 ? 4.766 39.173 6.627 1.00 16.46 35 ASP B N 1
ATOM 823 C CA . ASP B 1 35 ? 6.171 38.945 6.871 1.00 17.05 35 ASP B CA 1
ATOM 824 C C . ASP B 1 35 ? 6.388 37.590 7.538 1.00 17.46 35 ASP B C 1
ATOM 825 O O . ASP B 1 35 ? 7.519 37.102 7.595 1.00 18.80 35 ASP B O 1
ATOM 830 N N . GLN B 1 36 ? 5.306 36.973 8.014 1.00 16.62 36 GLN B N 1
ATOM 831 C CA . GLN B 1 36 ? 5.327 35.662 8.620 1.00 15.62 36 GLN B CA 1
ATOM 832 C C . GLN B 1 36 ? 4.959 34.618 7.569 1.00 16.21 36 GLN B C 1
ATOM 833 O O . GLN B 1 36 ? 3.909 34.660 6.911 1.00 17.64 36 GLN B O 1
ATOM 839 N N . SER B 1 37 ? 5.827 33.641 7.397 1.00 15.81 37 SER B N 1
ATOM 840 C CA . SER B 1 37 ? 5.554 32.520 6.527 1.00 15.73 37 SER B CA 1
ATOM 841 C C . SER B 1 37 ? 6.406 31.350 6.987 1.00 16.35 37 SER B C 1
ATOM 842 O O . SER B 1 37 ? 7.360 31.565 7.741 1.00 16.75 37 SER B O 1
ATOM 847 N N . CYS B 1 38 ? 6.113 30.146 6.524 1.00 16.11 38 CYS B N 1
ATOM 848 C CA . CYS B 1 38 ? 6.934 28.992 6.866 1.00 16.43 38 CYS B CA 1
ATOM 849 C C . CYS B 1 38 ? 8.403 29.258 6.582 1.00 17.16 38 CYS B C 1
ATOM 850 O O . CYS B 1 38 ? 9.256 28.848 7.367 1.00 17.08 38 CYS B O 1
ATOM 853 N N . SER B 1 39 ? 8.751 29.976 5.521 1.00 18.16 39 SER B N 1
ATOM 854 C CA . SER B 1 39 ? 10.119 30.326 5.221 1.00 19.07 39 SER B CA 1
ATOM 855 C C . SER B 1 39 ? 10.870 30.989 6.367 1.00 19.93 39 SER B C 1
ATOM 856 O O . SER B 1 39 ? 12.095 30.847 6.412 1.00 21.56 39 SER B O 1
ATOM 859 N N . THR B 1 40 ? 10.177 31.733 7.224 1.00 19.60 40 THR B N 1
ATOM 860 C CA . THR B 1 40 ? 10.828 32.423 8.326 1.00 19.78 40 THR B CA 1
ATOM 861 C C . THR B 1 40 ? 10.464 31.794 9.670 1.00 18.96 40 THR B C 1
ATOM 862 O 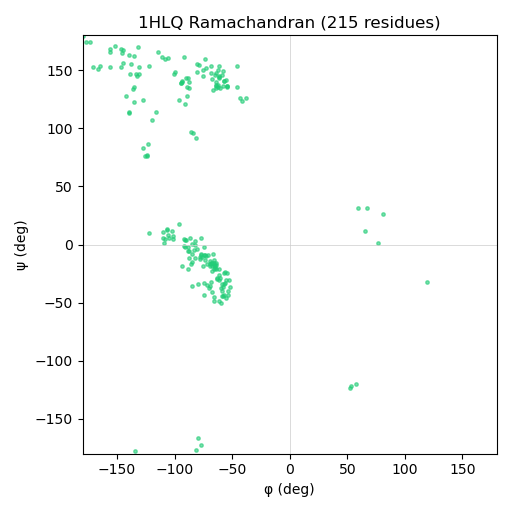O . THR B 1 40 ? 10.738 32.403 10.715 1.00 20.87 40 THR B O 1
ATOM 866 N N . CYS B 1 41 ? 9.833 30.642 9.665 1.00 16.83 41 CYS B N 1
ATOM 867 C CA . CYS B 1 41 ? 9.404 29.965 10.894 1.00 16.38 41 CYS B CA 1
ATOM 868 C C . CYS B 1 41 ? 10.516 29.086 11.447 1.00 16.47 41 CYS B C 1
ATOM 869 O O . CYS B 1 41 ? 11.110 28.314 10.701 1.00 18.06 41 CYS B O 1
ATOM 872 N N . ALA B 1 42 ? 10.660 29.100 12.770 1.00 15.66 42 ALA B N 1
ATOM 873 C CA . ALA B 1 42 ? 11.681 28.289 13.434 1.00 15.97 42 ALA B CA 1
ATOM 874 C C . ALA B 1 42 ? 11.398 26.815 13.331 1.00 15.93 42 ALA B C 1
ATOM 875 O O . ALA B 1 42 ? 12.291 26.002 13.616 1.00 16.87 42 ALA B O 1
ATOM 877 N N . LEU B 1 43 ? 10.212 26.343 12.986 1.00 16.17 43 LEU B N 1
ATOM 878 C CA . LEU B 1 43 ? 9.896 24.940 12.864 1.00 16.3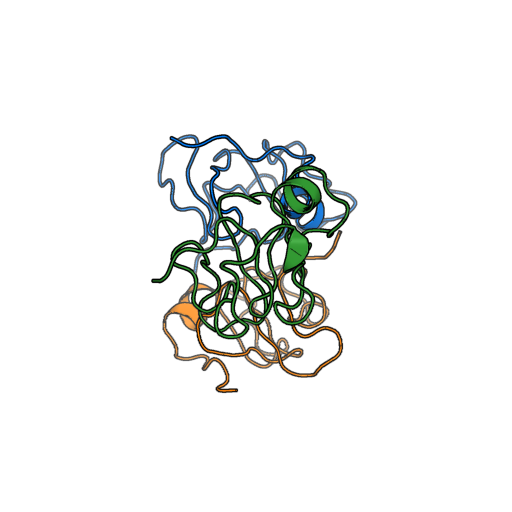1 43 LEU B CA 1
ATOM 879 C C . LEU B 1 43 ? 10.057 24.413 11.433 1.00 16.90 43 LEU B C 1
ATOM 880 O O . LEU B 1 43 ? 10.134 23.189 11.288 1.00 18.53 43 LEU B O 1
ATOM 885 N N . TYR B 1 44 ? 10.092 25.272 10.436 1.00 17.27 44 TYR B N 1
ATOM 886 C CA . TYR B 1 44 ? 10.186 24.789 9.049 1.00 17.23 44 TYR B CA 1
ATOM 887 C C . TYR B 1 44 ? 11.499 24.048 8.819 1.00 18.17 44 TYR B C 1
ATOM 888 O O . TYR B 1 44 ? 12.562 24.586 9.131 1.00 19.09 44 TYR B O 1
ATOM 897 N N . GLN B 1 45 ? 11.431 22.923 8.116 1.00 19.58 45 GLN B N 1
ATOM 898 C CA . GLN B 1 45 ? 12.637 22.141 7.824 1.00 20.70 45 GLN B CA 1
ATOM 899 C C . GLN B 1 45 ? 13.142 22.262 6.399 1.00 22.18 45 GLN B C 1
ATOM 900 O O . GLN B 1 45 ? 14.065 21.530 6.014 1.00 23.61 45 GLN B O 1
ATOM 906 N N . GLY B 1 46 ? 12.558 23.126 5.578 1.00 22.10 46 GLY B N 1
ATOM 907 C CA . GLY B 1 46 ? 13.007 23.251 4.197 1.00 23.67 46 GLY B CA 1
ATOM 908 C C . GLY B 1 46 ? 14.079 24.243 3.845 1.00 25.99 46 GLY B C 1
ATOM 909 O O . GLY B 1 46 ? 14.373 24.454 2.647 1.00 26.63 46 GLY B O 1
ATOM 910 N N . LYS B 1 47 ? 14.670 24.942 4.795 1.00 27.95 47 LYS B N 1
ATOM 911 C CA . LYS B 1 47 ? 15.709 25.938 4.546 1.00 29.13 47 LYS B CA 1
ATOM 912 C C . LYS B 1 47 ? 15.284 26.963 3.517 1.00 29.41 47 LYS B C 1
ATOM 913 O O . LYS B 1 47 ? 14.243 27.606 3.738 1.00 29.78 47 LYS B O 1
ATOM 919 N N . THR B 1 48 ? 16.009 27.162 2.418 1.00 30.08 48 THR B N 1
ATOM 920 C CA . THR B 1 48 ? 15.635 28.160 1.428 1.00 30.49 48 THR B CA 1
ATOM 921 C C . THR B 1 48 ? 14.746 27.590 0.327 1.00 29.57 48 THR B C 1
ATOM 922 O O . THR B 1 48 ? 14.400 28.309 -0.620 1.00 30.36 48 THR B O 1
ATOM 926 N N . ALA B 1 49 ? 14.352 26.326 0.444 1.00 27.77 49 ALA B N 1
ATOM 927 C CA . ALA B 1 49 ? 13.512 25.701 -0.569 1.00 26.30 49 ALA B CA 1
ATOM 928 C C . ALA B 1 49 ? 12.080 26.191 -0.436 1.00 25.46 49 ALA B C 1
ATOM 929 O O . ALA B 1 49 ? 11.590 26.405 0.682 1.00 25.55 49 ALA B O 1
ATOM 931 N N . PRO B 1 50 ? 11.356 26.228 -1.548 1.00 24.13 50 PRO B N 1
ATOM 932 C CA . PRO B 1 50 ? 9.979 26.675 -1.560 1.00 23.51 50 PRO B CA 1
ATOM 933 C C . PRO B 1 50 ? 9.000 25.701 -0.946 1.00 22.05 50 PRO B C 1
ATOM 934 O O . PRO B 1 50 ? 7.844 26.094 -0.780 1.00 21.07 50 PRO B O 1
ATOM 938 N N . GLN B 1 51 ? 9.370 24.472 -0.621 1.00 23.11 51 GLN B N 1
ATOM 939 C CA . GLN B 1 51 ? 8.529 23.540 0.101 1.00 23.33 51 GLN B CA 1
ATOM 940 C C . GLN B 1 51 ? 9.442 22.675 0.998 1.00 23.02 51 GLN B C 1
ATOM 941 O O . GLN B 1 51 ? 10.641 22.541 0.745 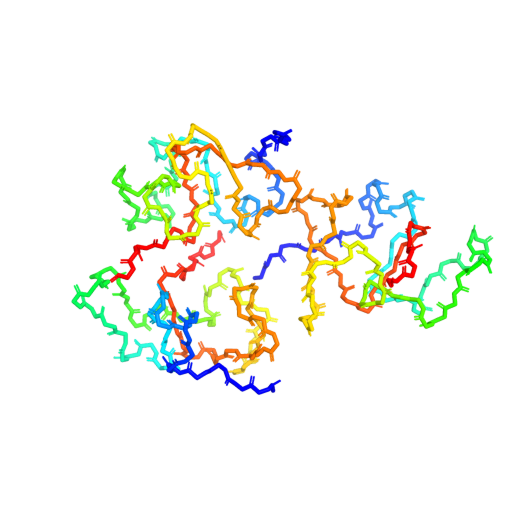1.00 23.50 51 GLN B O 1
ATOM 952 N N . GLY B 1 52 ? 8.863 22.198 2.098 1.00 22.52 52 GLY B N 1
ATOM 953 C CA . GLY B 1 52 ? 9.662 21.422 3.051 1.00 21.55 52 GLY B CA 1
ATOM 954 C C . GLY B 1 52 ? 8.767 20.933 4.184 1.00 20.75 52 GLY B C 1
ATOM 955 O O . GLY B 1 52 ? 7.580 21.270 4.278 1.00 21.42 52 GLY B O 1
ATOM 956 N N . ALA B 1 53 ? 9.347 20.120 5.059 1.00 20.09 53 ALA B N 1
ATOM 957 C CA . ALA B 1 53 ? 8.610 19.542 6.164 1.00 19.45 53 ALA B CA 1
ATOM 958 C C . ALA B 1 53 ? 8.439 20.482 7.365 1.00 19.64 53 ALA B C 1
ATOM 959 O O . ALA B 1 53 ? 9.183 21.430 7.549 1.00 20.15 53 ALA B O 1
ATOM 961 N N . CYS B 1 54 ? 7.396 20.178 8.098 1.00 18.98 54 CYS B N 1
ATOM 962 C CA . CYS B 1 54 ? 7.033 20.915 9.318 1.00 18.93 54 CYS B CA 1
ATOM 963 C C . CYS B 1 54 ? 6.681 19.847 10.333 1.00 20.10 54 CYS B C 1
ATOM 964 O O . CYS B 1 54 ? 5.886 18.959 10.029 1.00 21.98 54 CYS B O 1
ATOM 967 N N . PRO B 1 55 ? 7.167 19.931 11.571 1.00 21.13 55 PRO B N 1
ATOM 968 C CA . PRO B 1 55 ? 6.891 18.928 12.573 1.00 21.48 55 PRO B CA 1
ATOM 969 C C . PRO B 1 55 ? 5.455 18.829 13.007 1.00 22.50 55 PRO B C 1
ATOM 970 O O . PRO B 1 55 ? 5.058 17.840 13.631 1.00 24.44 55 PRO B O 1
ATOM 974 N N . LEU B 1 56 ? 4.615 19.824 12.721 1.00 22.04 56 LEU B N 1
ATOM 975 C CA . LEU B 1 56 ? 3.221 19.753 13.103 1.00 22.86 56 LEU B CA 1
ATOM 976 C C . LEU B 1 56 ? 2.374 19.049 12.048 1.00 23.42 56 LEU B C 1
ATOM 977 O O . LEU B 1 56 ? 1.205 18.811 12.315 1.00 24.39 56 LEU B O 1
ATOM 982 N N . PHE B 1 57 ? 2.889 18.798 10.857 1.00 24.28 57 PHE B N 1
ATOM 983 C CA . PHE B 1 57 ? 2.187 18.215 9.730 1.00 25.48 57 PHE B CA 1
ATOM 984 C C . PHE B 1 57 ? 2.801 16.937 9.166 1.00 27.07 57 PHE B C 1
ATOM 985 O O . PHE B 1 57 ? 3.536 16.943 8.177 1.00 28.07 57 PHE B O 1
ATOM 993 N N . ALA B 1 58 ? 2.432 15.814 9.746 1.00 28.86 58 ALA B N 1
ATOM 994 C CA . ALA B 1 58 ? 2.885 14.486 9.391 1.00 30.29 58 ALA B CA 1
ATOM 995 C C . ALA B 1 58 ? 2.589 13.994 7.992 1.00 31.34 58 ALA B C 1
ATOM 996 O O . ALA B 1 58 ? 1.504 14.126 7.434 1.00 32.67 58 ALA B O 1
ATOM 998 N N . GLY B 1 59 ? 3.603 13.405 7.356 1.00 31.99 59 GLY B N 1
ATOM 999 C CA . GLY B 1 59 ? 3.549 12.809 6.047 1.00 32.39 59 GLY B CA 1
ATOM 1000 C C . GLY B 1 59 ? 3.278 13.752 4.896 1.00 32.47 59 GLY B C 1
ATOM 1001 O O . GLY B 1 59 ? 2.954 13.329 3.784 1.00 33.12 59 GLY B O 1
ATOM 1002 N N . LYS B 1 60 ? 3.345 15.055 5.156 1.00 32.20 60 LYS B N 1
ATOM 1003 C CA . LYS B 1 60 ? 3.073 16.090 4.180 1.00 31.78 60 LYS B CA 1
ATOM 1004 C C . LYS B 1 60 ? 4.193 17.127 4.206 1.00 30.19 60 LYS B C 1
ATOM 1005 O O . LYS B 1 60 ? 5.095 17.069 5.043 1.00 32.04 60 LYS B O 1
ATOM 1011 N N . GLU B 1 61 ? 4.188 18.017 3.233 1.00 27.29 61 GLU B N 1
ATOM 1012 C CA . GLU B 1 61 ? 5.130 19.123 3.188 1.00 25.86 61 GLU B CA 1
ATOM 1013 C C . GLU B 1 61 ? 4.291 20.403 3.142 1.00 23.42 61 GLU B C 1
ATOM 1014 O O . GLU B 1 61 ? 3.143 20.417 2.688 1.00 22.38 61 GLU B O 1
ATOM 1020 N N . VAL B 1 62 ? 4.894 21.484 3.629 1.00 21.65 62 VAL B N 1
ATOM 1021 C CA . VAL B 1 62 ? 4.236 22.775 3.624 1.00 19.43 62 VAL B CA 1
ATOM 1022 C C . VAL B 1 62 ? 4.979 23.654 2.622 1.00 19.68 62 VAL B C 1
ATOM 1023 O O . VAL B 1 62 ? 6.074 23.301 2.190 1.00 20.63 62 VAL B O 1
ATOM 1027 N N . VAL B 1 63 ? 4.305 24.719 2.202 1.00 19.82 63 VAL B N 1
ATOM 1028 C CA . VAL B 1 63 ? 4.941 25.625 1.241 1.00 20.56 63 VAL B CA 1
ATOM 1029 C C . VAL B 1 63 ? 5.594 26.757 1.997 1.00 19.51 63 VAL B C 1
ATOM 1030 O O . VAL B 1 63 ? 5.003 27.295 2.965 1.00 19.40 63 VAL B O 1
ATOM 1034 N N . ALA B 1 64 ? 6.776 27.181 1.608 1.00 19.83 64 ALA B N 1
ATOM 1035 C CA . ALA B 1 64 ? 7.508 28.257 2.247 1.00 19.38 64 ALA B CA 1
ATOM 1036 C C . ALA B 1 64 ? 6.734 29.562 2.327 1.00 19.63 64 ALA B C 1
ATOM 1037 O O . ALA B 1 64 ? 6.928 30.349 3.256 1.00 19.19 64 ALA B O 1
ATOM 1039 N N . LYS B 1 65 ? 5.881 29.856 1.349 1.00 19.16 65 LYS B N 1
ATOM 1040 C CA . LYS B 1 65 ? 5.072 31.059 1.310 1.00 19.36 65 LYS B CA 1
ATOM 1041 C C . LYS B 1 65 ? 3.830 30.937 2.179 1.00 19.09 65 LYS B C 1
ATOM 1042 O O . LYS B 1 65 ? 3.052 31.888 2.293 1.00 20.30 65 LYS B O 1
ATOM 1053 N N . GLY B 1 66 ? 3.581 29.785 2.779 1.00 18.27 66 GLY B N 1
ATOM 1054 C CA . GLY B 1 66 ? 2.468 29.477 3.634 1.00 17.83 66 GLY B CA 1
ATOM 1055 C C . GLY B 1 66 ? 2.592 29.929 5.089 1.00 16.48 66 GLY B C 1
ATOM 1056 O O . GLY B 1 66 ? 3.495 30.694 5.418 1.00 16.58 66 GLY B O 1
ATOM 1057 N N . TRP B 1 67 ? 1.596 29.580 5.894 1.00 15.83 67 TRP B N 1
ATOM 1058 C CA . TRP B 1 67 ? 1.564 30.005 7.292 1.00 16.48 67 TRP B CA 1
ATOM 1059 C C . TRP B 1 67 ? 0.564 29.227 8.120 1.00 16.39 67 TRP B C 1
ATOM 1060 O O . TRP B 1 67 ? -0.463 28.750 7.620 1.00 18.19 67 TRP B O 1
ATOM 1071 N N . CYS B 1 68 ? 0.797 29.116 9.428 1.00 15.90 68 CYS B N 1
ATOM 1072 C CA . CYS B 1 68 ? -0.177 28.563 10.359 1.00 15.82 68 CYS B CA 1
ATOM 1073 C C . CYS B 1 68 ? -0.042 29.323 11.693 1.00 15.19 68 CYS B C 1
ATOM 1074 O O . CYS B 1 68 ? 0.893 30.095 11.880 1.00 14.85 68 CYS B O 1
ATOM 1077 N N . SER B 1 69 ? -1.009 29.161 12.592 1.00 15.62 69 SER B N 1
ATOM 1078 C CA . SER B 1 69 ? -1.025 29.939 13.829 1.00 16.09 69 SER B CA 1
ATOM 1079 C C . SER B 1 69 ? 0.138 29.677 14.764 1.00 15.37 69 SER B C 1
ATOM 1080 O O . SER B 1 69 ? 0.397 30.495 15.663 1.00 15.57 69 SER B O 1
ATOM 1083 N N . ALA B 1 70 ? 0.845 28.574 14.543 1.00 15.41 70 ALA B N 1
ATOM 1084 C CA . ALA B 1 70 ? 2.023 28.259 15.342 1.00 15.15 70 ALA B CA 1
ATOM 1085 C C . ALA B 1 70 ? 3.291 28.897 14.785 1.00 14.53 70 ALA B C 1
ATOM 1086 O O . ALA B 1 70 ? 4.391 28.669 15.303 1.00 15.18 70 ALA B O 1
ATOM 1088 N N . TRP B 1 71 ? 3.182 29.734 13.757 1.00 13.94 71 TRP B N 1
ATOM 1089 C CA . TRP B 1 71 ? 4.326 30.404 13.160 1.00 13.64 71 TRP B CA 1
ATOM 1090 C C . TRP B 1 71 ? 5.229 30.908 14.280 1.00 13.35 71 TRP B C 1
ATOM 1091 O O . TRP B 1 71 ? 4.780 31.681 15.130 1.00 13.38 71 TRP B O 1
ATOM 1102 N N . ALA B 1 72 ? 6.494 30.512 14.202 1.00 13.58 72 ALA B N 1
ATOM 1103 C CA . ALA B 1 72 ? 7.425 30.783 15.296 1.00 14.89 72 ALA B CA 1
ATOM 1104 C C . ALA B 1 72 ? 8.596 31.634 14.871 1.00 14.85 72 ALA B C 1
ATOM 1105 O O . ALA B 1 72 ? 9.477 31.189 14.111 1.00 15.29 72 ALA B O 1
ATOM 1107 N N . LYS B 1 73 ? 8.594 32.889 15.289 1.00 15.30 73 LYS B N 1
ATOM 1108 C CA . LYS B 1 73 ? 9.680 33.805 14.991 1.00 16.50 73 LYS B CA 1
ATOM 1109 C C . LYS B 1 73 ? 10.987 33.169 15.462 1.00 16.83 73 LYS B C 1
ATOM 1110 O O . LYS B 1 73 ? 11.038 32.601 16.555 1.00 16.91 73 LYS B O 1
ATOM 1116 N N . LYS B 1 74 ? 12.011 33.242 14.629 1.00 17.84 74 LYS B N 1
ATOM 1117 C CA . LYS B 1 74 ? 13.296 32.634 14.995 1.00 18.76 74 LYS B CA 1
ATOM 1118 C C . LYS B 1 74 ? 14.045 33.399 16.066 1.00 19.32 74 LYS B C 1
ATOM 1119 O O . LYS B 1 74 ? 13.895 34.607 16.219 1.00 19.30 74 LYS B O 1
ATOM 1125 N N . ALA B 1 75 ? 14.857 32.660 16.826 1.00 20.00 75 ALA B N 1
ATOM 1126 C CA . ALA B 1 75 ? 15.687 33.273 17.863 1.00 20.98 75 ALA B CA 1
ATOM 1127 C C . ALA B 1 75 ? 16.812 34.085 17.232 1.00 23.14 75 ALA B C 1
ATOM 1128 O O . ALA B 1 75 ? 17.209 33.718 16.101 1.00 24.85 75 ALA B O 1
ATOM 1131 N N . ALA C 1 1 ? 14.557 25.795 11.808 1.00 22.95 1 ALA C N 1
ATOM 1132 C CA . ALA C 1 1 ? 14.319 24.356 12.094 1.00 20.77 1 ALA C CA 1
ATOM 1133 C C . ALA C 1 1 ? 14.831 24.016 13.508 1.00 18.87 1 ALA C C 1
ATOM 1134 O O . ALA C 1 1 ? 15.709 24.706 14.008 1.00 19.85 1 ALA C O 1
ATOM 1136 N N . ALA C 1 2 ? 14.240 22.995 14.095 1.00 18.42 2 ALA C N 1
ATOM 1137 C CA . ALA C 1 2 ? 14.679 22.571 15.436 1.00 18.07 2 ALA C CA 1
ATOM 1138 C C . ALA C 1 2 ? 16.138 22.147 15.333 1.00 18.47 2 ALA C C 1
ATOM 1139 O O . ALA C 1 2 ? 16.551 21.592 14.312 1.00 19.45 2 ALA C O 1
ATOM 1141 N N . PRO C 1 3 ? 16.924 22.411 16.358 1.00 18.45 3 PRO C N 1
ATOM 1142 C CA . PRO C 1 3 ? 18.334 22.071 16.360 1.00 18.51 3 PRO C CA 1
ATOM 1143 C C . PRO C 1 3 ? 18.577 20.573 16.324 1.00 17.94 3 PRO C C 1
ATOM 1144 O O . PRO C 1 3 ? 17.800 19.791 16.855 1.00 17.85 3 PRO C O 1
ATOM 1148 N N . LEU C 1 4 ? 19.660 20.214 15.638 1.00 18.27 4 LEU C N 1
ATOM 1149 C CA . LEU C 1 4 ? 20.075 18.831 15.493 1.00 17.96 4 LEU C CA 1
ATOM 1150 C C . LEU C 1 4 ? 21.193 18.429 16.450 1.00 18.09 4 LEU C C 1
ATOM 1151 O O . LEU C 1 4 ? 22.084 19.213 16.769 1.00 18.48 4 LEU C O 1
ATOM 1156 N N . VAL C 1 5 ? 21.134 17.145 16.827 1.00 18.03 5 VAL C N 1
ATOM 1157 C CA . VAL C 1 5 ? 22.226 16.576 17.628 1.00 18.10 5 VAL C CA 1
ATOM 1158 C C . VAL C 1 5 ? 23.554 16.804 16.904 1.00 18.20 5 VAL C C 1
ATOM 1159 O O . VAL C 1 5 ? 23.637 16.599 15.683 1.00 19.16 5 VAL C O 1
ATOM 1163 N N . ALA C 1 6 ? 24.567 17.204 17.632 1.00 18.28 6 ALA C N 1
ATOM 1164 C CA . ALA C 1 6 ? 25.905 17.366 17.098 1.00 18.37 6 ALA C CA 1
ATOM 1165 C C . ALA C 1 6 ? 26.630 16.044 17.382 1.00 18.90 6 ALA C C 1
ATOM 1166 O O . ALA C 1 6 ? 26.551 15.528 18.505 1.00 18.65 6 ALA C O 1
ATOM 1168 N N . GLU C 1 7 ? 27.412 15.573 16.422 1.00 18.39 7 GLU C N 1
ATOM 1169 C CA . GLU C 1 7 ? 28.153 14.322 16.610 1.00 18.47 7 GLU C CA 1
ATOM 1170 C C . GLU C 1 7 ? 29.201 14.435 17.703 1.00 18.80 7 GLU C C 1
ATOM 1171 O O . GLU C 1 7 ? 29.610 13.407 18.253 1.00 19.36 7 GLU C O 1
ATOM 1177 N N . THR C 1 8 ? 29.629 15.638 18.064 1.00 19.41 8 THR C N 1
ATOM 1178 C CA . THR C 1 8 ? 30.585 15.841 19.140 1.00 20.53 8 THR C CA 1
ATOM 1179 C C . THR C 1 8 ? 29.924 15.968 20.509 1.00 20.00 8 THR C C 1
ATOM 1180 O O . THR C 1 8 ? 30.641 16.056 21.512 1.00 20.76 8 THR C O 1
ATOM 1184 N N . ASP C 1 9 ? 28.602 16.002 20.580 1.00 18.51 9 ASP C N 1
ATOM 1185 C CA . ASP C 1 9 ? 27.919 16.068 21.874 1.00 19.04 9 ASP C CA 1
ATOM 1186 C C . ASP C 1 9 ? 28.287 14.812 22.664 1.00 18.43 9 ASP C C 1
ATOM 1187 O O . ASP C 1 9 ? 28.438 13.738 22.070 1.00 18.49 9 ASP C O 1
ATOM 1192 N N . ALA C 1 10 ? 28.413 14.955 23.979 1.00 17.73 10 ALA C N 1
ATOM 1193 C CA . ALA C 1 10 ? 28.857 13.817 24.787 1.00 16.82 10 ALA C CA 1
ATOM 1194 C C . ALA C 1 10 ? 28.042 12.556 24.655 1.00 16.16 10 ALA C C 1
ATOM 1195 O O . ALA C 1 10 ? 28.633 11.470 24.529 1.00 16.63 10 ALA C O 1
ATOM 1197 N N . ASN C 1 11 ? 26.704 12.612 24.692 1.00 16.12 11 ASN C N 1
ATOM 1198 C CA . ASN C 1 11 ? 25.926 11.382 24.557 1.00 15.50 11 ASN C CA 1
ATOM 1199 C C . ASN C 1 11 ? 26.015 10.819 23.137 1.00 15.66 11 ASN C C 1
ATOM 1200 O O . ASN C 1 11 ? 26.013 9.606 22.941 1.00 16.78 11 ASN C O 1
ATOM 1205 N N . ALA C 1 12 ? 26.035 11.724 22.162 1.00 16.05 12 ALA C N 1
ATOM 1206 C CA . ALA C 1 12 ? 26.183 11.317 20.769 1.00 16.88 12 ALA C CA 1
ATOM 1207 C C . ALA C 1 12 ? 27.502 10.561 20.583 1.00 16.93 12 ALA C C 1
ATOM 1208 O O . ALA C 1 12 ? 27.481 9.494 19.964 1.00 17.73 12 ALA C O 1
ATOM 1210 N N . LYS C 1 13 ? 28.606 11.139 21.062 1.00 17.05 13 LYS C N 1
ATOM 1211 C CA . LYS C 1 13 ? 29.911 10.513 20.929 1.00 18.31 13 LYS C CA 1
ATOM 1212 C C . LYS C 1 13 ? 29.884 9.134 21.594 1.00 17.45 13 LYS C C 1
ATOM 1213 O O . LYS C 1 13 ? 30.385 8.162 21.044 1.00 18.87 13 LYS C O 1
ATOM 1219 N N . SER C 1 14 ? 29.298 9.058 22.794 1.00 16.78 14 SER C N 1
ATOM 1220 C CA . SER C 1 14 ? 29.328 7.757 23.468 1.00 16.20 14 SER C CA 1
ATOM 1221 C C . SER C 1 14 ? 28.536 6.675 22.768 1.00 16.29 14 SER C C 1
ATOM 1222 O O . SER C 1 14 ? 28.996 5.555 22.551 1.00 17.18 14 SER C O 1
ATOM 1225 N N . LEU C 1 15 ? 27.322 7.018 22.335 1.00 15.66 15 LEU C N 1
ATOM 1226 C CA . LEU C 1 15 ? 26.454 6.088 21.648 1.00 15.45 15 LEU C CA 1
ATOM 1227 C C . LEU C 1 15 ? 26.824 5.868 20.176 1.00 15.54 15 LEU C C 1
ATOM 1228 O O . LEU C 1 15 ? 26.255 4.977 19.559 1.00 16.14 15 LEU C O 1
ATOM 1233 N N . GLY C 1 16 ? 27.714 6.679 19.627 1.00 15.55 16 GLY C N 1
ATOM 1234 C CA . GLY C 1 16 ? 28.108 6.508 18.231 1.00 16.03 16 GLY C CA 1
ATOM 1235 C C . GLY C 1 16 ? 27.119 7.107 17.244 1.00 16.23 16 GLY C C 1
ATOM 1236 O O . GLY C 1 16 ? 27.073 6.650 16.100 1.00 17.47 16 GLY C O 1
ATOM 1237 N N . TYR C 1 17 ? 26.375 8.126 17.698 1.00 16.31 17 TYR C N 1
ATOM 1238 C CA . TYR C 1 17 ? 25.428 8.757 16.788 1.00 16.67 17 TYR C CA 1
ATOM 1239 C C . TYR C 1 17 ? 26.162 9.431 15.634 1.00 16.69 17 TYR C C 1
ATOM 1240 O O . TYR C 1 17 ? 27.095 10.208 15.791 1.00 16.47 17 TYR C O 1
ATOM 1249 N N . VAL C 1 18 ? 25.644 9.197 14.438 1.00 17.83 18 VAL C N 1
ATOM 1250 C CA . VAL C 1 18 ? 26.111 9.800 13.202 1.00 18.22 18 VAL C CA 1
ATOM 1251 C C . VAL C 1 18 ? 24.874 10.301 12.459 1.00 18.21 18 VAL C C 1
ATOM 1252 O O . VAL C 1 18 ? 23.832 9.655 12.481 1.00 18.51 18 VAL C O 1
ATOM 1256 N N . ALA C 1 19 ? 25.023 11.429 11.765 1.00 19.45 19 ALA C N 1
ATOM 1257 C CA . ALA C 1 19 ? 23.895 11.984 11.008 1.00 20.05 19 ALA C CA 1
ATOM 1258 C C . ALA C 1 19 ? 23.592 11.185 9.749 1.00 20.84 19 ALA C C 1
ATOM 1259 O O . ALA C 1 19 ? 22.463 11.228 9.238 1.00 20.46 19 ALA C O 1
ATOM 1261 N N . ASP C 1 20 ? 24.492 10.301 9.329 1.00 21.01 20 ASP C N 1
ATOM 1262 C CA . ASP C 1 20 ? 24.232 9.400 8.215 1.00 21.77 20 ASP C CA 1
ATOM 1263 C C . ASP C 1 20 ? 24.724 8.005 8.624 1.00 20.00 20 ASP C C 1
ATOM 1264 O O . ASP C 1 20 ? 25.903 7.823 8.891 1.00 21.03 20 ASP C O 1
ATOM 1269 N N . THR C 1 21 ? 23.828 7.045 8.596 1.00 18.70 21 THR C N 1
ATOM 1270 C CA . THR C 1 21 ? 24.143 5.667 8.951 1.00 19.62 21 THR C CA 1
ATOM 1271 C C . THR C 1 21 ? 25.270 5.047 8.151 1.00 21.23 21 THR C C 1
ATOM 1272 O O . THR C 1 21 ? 25.964 4.162 8.687 1.00 22.08 21 THR C O 1
ATOM 1276 N N . THR C 1 22 ? 25.557 5.524 6.956 1.00 22.78 22 THR C N 1
ATOM 1277 C CA . THR C 1 22 ? 26.669 4.998 6.172 1.00 24.24 22 THR C CA 1
ATOM 1278 C C . THR C 1 22 ? 28.013 5.335 6.780 1.00 24.80 22 THR C C 1
ATOM 1279 O O . THR C 1 22 ? 29.014 4.704 6.432 1.00 26.47 22 THR C O 1
ATOM 1283 N N . LYS C 1 23 ? 28.114 6.283 7.708 1.00 23.96 23 LYS C N 1
ATOM 1284 C CA . LYS C 1 23 ? 29.338 6.669 8.369 1.00 23.00 23 LYS C CA 1
ATOM 1285 C C . LYS C 1 23 ? 29.467 6.094 9.782 1.00 21.70 23 LYS C C 1
ATOM 1286 O O . LYS C 1 23 ? 30.364 6.480 10.523 1.00 21.12 23 LYS C O 1
ATOM 1296 N N . ALA C 1 24 ? 28.608 5.149 10.150 1.00 20.65 24 ALA C N 1
ATOM 1297 C CA . ALA C 1 24 ? 28.706 4.559 11.494 1.00 21.61 24 ALA C CA 1
ATOM 1298 C C . ALA C 1 24 ? 30.037 3.848 11.702 1.00 22.03 24 ALA C C 1
ATOM 1299 O O . ALA C 1 24 ? 30.598 3.318 10.726 1.00 23.17 24 ALA C O 1
ATOM 1301 N N . ASP C 1 25 ? 30.518 3.810 12.931 1.00 22.12 25 ASP C N 1
ATOM 1302 C CA . ASP C 1 25 ? 31.794 3.165 13.229 1.00 22.52 25 ASP C CA 1
ATOM 1303 C C . ASP C 1 25 ? 31.589 1.672 13.455 1.00 22.95 25 ASP C C 1
ATOM 1304 O O . ASP C 1 25 ? 31.341 1.236 14.579 1.00 22.48 25 ASP C O 1
ATOM 1309 N N . LYS C 1 26 ? 31.831 0.906 12.399 1.00 24.52 26 LYS C N 1
ATOM 1310 C CA . LYS C 1 26 ? 31.705 -0.544 12.497 1.00 25.38 26 LYS C CA 1
ATOM 1311 C C . LYS C 1 26 ? 32.736 -1.200 13.394 1.00 25.55 26 LYS C C 1
ATOM 1312 O O . LYS C 1 26 ? 32.447 -2.290 13.907 1.00 25.76 26 LYS C O 1
ATOM 1318 N N . THR C 1 27 ? 33.882 -0.600 13.658 1.00 25.48 27 THR C N 1
ATOM 1319 C CA . THR C 1 27 ? 34.864 -1.203 14.566 1.00 25.12 27 THR C CA 1
ATOM 1320 C C . THR C 1 27 ? 34.322 -1.228 15.976 1.00 24.41 27 THR C C 1
ATOM 1321 O O . THR C 1 27 ? 34.461 -2.192 16.726 1.00 24.00 27 THR C O 1
ATOM 1325 N N . LYS C 1 28 ? 33.648 -0.144 16.398 1.00 23.64 28 LYS C N 1
ATOM 1326 C CA . LYS C 1 28 ? 33.040 -0.139 17.715 1.00 23.19 28 LYS C CA 1
ATOM 1327 C C . LYS C 1 28 ? 31.723 -0.897 17.705 1.00 23.06 28 LYS C C 1
ATOM 1328 O O . LYS C 1 28 ? 31.284 -1.380 18.750 1.00 24.29 28 LYS C O 1
ATOM 1334 N N . TYR C 1 29 ? 30.994 -0.835 16.592 1.00 22.49 29 TYR C N 1
ATOM 1335 C CA . TYR C 1 29 ? 29.663 -1.402 16.453 1.00 22.01 29 TYR C CA 1
ATOM 1336 C C . TYR C 1 29 ? 29.521 -2.354 15.285 1.00 22.20 29 TYR C C 1
ATOM 1337 O O A TYR C 1 29 ? 28.979 -2.104 14.210 0.70 22.20 29 TYR C O 1
ATOM 1338 O O B TYR C 1 29 ? 28.572 -2.248 14.491 0.30 22.62 29 TYR C O 1
ATOM 1347 N N . PRO C 1 30 ? 30.060 -3.581 15.449 1.00 23.27 30 PRO C N 1
ATOM 1348 C CA . PRO C 1 30 ? 29.998 -4.604 14.424 1.00 24.47 30 PRO C CA 1
ATOM 1349 C C . PRO C 1 30 ? 28.599 -5.080 14.077 1.00 25.51 30 PRO C C 1
ATOM 1350 O O . PRO C 1 30 ? 28.394 -5.654 13.004 1.00 26.53 30 PRO C O 1
ATOM 1354 N N . LYS C 1 31 ? 27.604 -4.831 14.923 1.00 26.04 31 LYS C N 1
ATOM 1355 C CA . LYS C 1 31 ? 26.224 -5.212 14.654 1.00 26.76 31 LYS C CA 1
ATOM 1356 C C . LYS C 1 31 ? 25.496 -4.191 13.779 1.00 25.94 31 LYS C C 1
ATOM 1357 O O . LYS C 1 31 ? 24.360 -4.433 13.373 1.00 25.99 31 LYS C O 1
ATOM 1363 N N . HIS C 1 32 ? 26.134 -3.067 13.456 1.00 24.82 32 HIS C N 1
ATOM 1364 C CA . HIS C 1 32 ? 25.489 -2.087 12.585 1.00 23.99 32 HIS C CA 1
ATOM 1365 C C . HIS C 1 32 ? 25.353 -2.620 11.166 1.00 25.06 32 HIS C C 1
ATOM 1366 O O . HIS C 1 32 ? 26.237 -3.320 10.677 1.00 25.84 32 HIS C O 1
ATOM 1373 N N . THR C 1 33 ? 24.295 -2.226 10.452 1.00 26.71 33 THR C N 1
ATOM 1374 C CA . THR C 1 33 ? 24.111 -2.483 9.043 1.00 28.06 33 THR C CA 1
ATOM 1375 C C . THR C 1 33 ? 23.561 -1.186 8.421 1.00 28.50 33 THR C C 1
ATOM 1376 O O . THR C 1 33 ? 22.896 -0.449 9.159 1.00 27.93 33 THR C O 1
ATOM 1380 N N . LYS C 1 34 ? 23.747 -0.944 7.133 1.00 29.33 34 LYS C N 1
ATOM 1381 C CA . LYS C 1 34 ? 23.284 0.294 6.513 1.00 29.90 34 LYS C CA 1
ATOM 1382 C C . LYS C 1 34 ? 21.779 0.421 6.354 1.00 29.39 34 LYS C C 1
ATOM 1383 O O . LYS C 1 34 ? 21.264 1.520 6.107 1.00 29.87 34 LYS C O 1
ATOM 1389 N N . ASP C 1 35 ? 21.042 -0.640 6.607 1.00 28.69 35 ASP C N 1
ATOM 1390 C CA . ASP C 1 35 ? 19.589 -0.629 6.599 1.00 28.49 35 ASP C CA 1
ATOM 1391 C C . ASP C 1 35 ? 19.049 -0.161 7.952 1.00 26.77 35 ASP C C 1
ATOM 1392 O O . ASP C 1 35 ? 17.843 0.013 8.102 1.00 26.75 35 ASP C O 1
ATOM 1397 N N . GLN C 1 36 ? 19.925 -0.010 8.944 1.00 24.97 36 GLN C N 1
ATOM 1398 C CA . GLN C 1 36 ? 19.554 0.528 10.236 1.00 23.89 36 GLN C CA 1
ATOM 1399 C C . GLN C 1 36 ? 19.726 2.048 10.163 1.00 22.56 36 GLN C C 1
ATOM 1400 O O . GLN C 1 36 ? 20.794 2.542 9.818 1.00 21.11 36 GLN C O 1
ATOM 1406 N N . SER C 1 37 ? 18.669 2.771 10.531 1.00 22.13 37 SER C N 1
ATOM 1407 C CA . SER C 1 37 ? 18.740 4.227 10.586 1.00 21.32 37 SER C CA 1
ATOM 1408 C C . SER C 1 37 ? 17.670 4.713 11.562 1.00 20.34 37 SER C C 1
ATOM 1409 O O . SER C 1 37 ? 16.769 3.935 11.857 1.00 20.20 37 SER C O 1
ATOM 1412 N N . CYS C 1 38 ? 17.696 5.981 11.958 1.00 20.31 38 CYS C N 1
ATOM 1413 C CA . CYS C 1 38 ? 16.630 6.526 12.807 1.00 21.34 38 CYS C CA 1
ATOM 1414 C C . CYS C 1 38 ? 15.269 6.273 12.177 1.00 22.96 38 CYS C C 1
ATOM 1415 O O . CYS C 1 38 ? 14.315 5.839 12.842 1.00 23.68 38 CYS C O 1
ATOM 1418 N N . SER C 1 39 ? 15.151 6.417 10.859 1.00 24.64 39 SER C N 1
ATOM 1419 C CA . SER C 1 39 ? 13.908 6.147 10.152 1.00 26.36 39 SER C CA 1
ATOM 1420 C C . SER C 1 39 ? 13.345 4.756 10.381 1.00 27.17 39 SER C C 1
ATOM 1421 O O . SER C 1 39 ? 12.115 4.598 10.332 1.00 28.88 39 SER C O 1
ATOM 1424 N N . THR C 1 40 ? 14.130 3.712 10.621 1.00 26.78 40 THR C N 1
ATOM 1425 C CA . THR C 1 40 ? 13.610 2.379 10.875 1.00 27.12 40 THR C CA 1
ATOM 1426 C C . THR C 1 40 ? 13.740 1.994 12.346 1.00 27.09 40 THR C C 1
ATOM 1427 O O . THR C 1 40 ? 13.575 0.824 12.711 1.00 28.53 40 THR C O 1
ATOM 1431 N N . CYS C 1 41 ? 14.021 2.964 13.213 1.00 26.00 41 CYS C N 1
ATOM 1432 C CA . CYS C 1 41 ? 14.192 2.708 14.632 1.00 24.82 41 CYS C CA 1
ATOM 1433 C C . CYS C 1 41 ? 12.888 2.831 15.400 1.00 25.14 41 CYS C C 1
ATOM 1434 O O . CYS C 1 41 ? 12.121 3.764 15.156 1.00 26.27 41 CYS C O 1
ATOM 1437 N N . ALA C 1 42 ? 12.683 1.995 16.405 1.00 25.58 42 ALA C N 1
ATOM 1438 C CA . ALA C 1 42 ? 11.504 2.048 17.252 1.00 25.76 42 ALA C CA 1
ATOM 1439 C C . ALA C 1 42 ? 11.396 3.342 18.043 1.00 26.31 42 ALA C C 1
ATOM 1440 O O . ALA C 1 42 ? 10.283 3.764 18.371 1.00 27.36 42 ALA C O 1
ATOM 1442 N N . LEU C 1 43 ? 12.516 3.994 18.375 1.00 26.13 43 LEU C N 1
ATOM 1443 C CA . LEU C 1 43 ? 12.482 5.220 19.145 1.00 25.81 43 LEU C CA 1
ATOM 1444 C C . LEU C 1 43 ? 12.289 6.498 18.362 1.00 25.53 43 LEU C C 1
ATOM 1445 O O . LEU C 1 43 ? 11.935 7.504 18.983 1.00 25.81 43 LEU C O 1
ATOM 1450 N N . TYR C 1 44 ? 12.496 6.519 17.054 1.00 24.95 44 TYR C N 1
ATOM 1451 C CA . TYR C 1 44 ? 12.327 7.718 16.252 1.00 24.83 44 TYR C CA 1
ATOM 1452 C C . TYR C 1 44 ? 10.872 8.174 16.177 1.00 25.83 44 TYR C C 1
ATOM 1453 O O . TYR C 1 44 ? 10.003 7.343 15.931 1.00 26.60 44 TYR C O 1
ATOM 1462 N N . GLN C 1 45 ? 10.632 9.456 16.393 1.00 26.25 45 GLN C N 1
ATOM 1463 C CA . GLN C 1 45 ? 9.285 10.008 16.367 1.00 27.29 45 GLN C CA 1
ATOM 1464 C C . GLN C 1 45 ? 9.028 10.908 15.171 1.00 27.92 45 GLN C C 1
ATOM 1465 O O . GLN C 1 45 ? 7.939 11.496 15.055 1.00 28.71 45 GLN C O 1
ATOM 1471 N N . GLY C 1 46 ? 9.950 11.018 14.229 1.00 27.96 46 GLY C N 1
ATOM 1472 C CA . GLY C 1 46 ? 9.827 11.885 13.088 1.00 29.52 46 GLY C CA 1
ATOM 1473 C C . GLY C 1 46 ? 8.932 11.468 11.943 1.00 30.48 46 GLY C C 1
ATOM 1474 O O . GLY C 1 46 ? 8.729 12.274 11.026 1.00 30.70 46 GLY C O 1
ATOM 1475 N N . LYS C 1 47 ? 8.439 10.239 11.947 1.00 31.61 47 LYS C N 1
ATOM 1476 C CA . LYS C 1 47 ? 7.611 9.751 10.845 1.00 33.36 47 LYS C CA 1
ATOM 1477 C C . LYS C 1 47 ? 8.376 9.854 9.540 1.00 33.63 47 LYS C C 1
ATOM 1478 O O . LYS C 1 47 ? 9.439 9.229 9.444 1.00 34.02 47 LYS C O 1
ATOM 1484 N N . THR C 1 48 ? 7.895 10.606 8.556 1.00 33.76 48 THR C N 1
ATOM 1485 C CA . THR C 1 48 ? 8.550 10.697 7.262 1.00 33.06 48 THR C CA 1
ATOM 1486 C C . THR C 1 48 ? 9.361 11.959 7.058 1.00 31.88 48 THR C C 1
ATOM 1487 O O . THR C 1 48 ? 9.923 12.193 5.983 1.00 32.46 48 THR C O 1
ATOM 1491 N N . ALA C 1 49 ? 9.470 12.799 8.092 1.00 29.88 49 ALA C N 1
ATOM 1492 C CA . ALA C 1 49 ? 10.252 14.029 7.969 1.00 28.06 49 ALA C CA 1
ATOM 1493 C C . ALA C 1 49 ? 11.731 13.676 7.969 1.00 26.40 49 ALA C C 1
ATOM 1494 O O . ALA C 1 49 ? 12.104 12.643 8.543 1.00 27.11 49 ALA C O 1
ATOM 1496 N N . PRO C 1 50 ? 12.566 14.566 7.458 1.00 25.03 50 PRO C N 1
ATOM 1497 C CA . PRO C 1 50 ? 13.995 14.356 7.361 1.00 24.71 50 PRO C CA 1
ATOM 1498 C C . PRO C 1 50 ? 14.706 14.421 8.704 1.00 23.66 50 PRO C C 1
ATOM 1499 O O . PRO C 1 50 ? 15.867 14.028 8.807 1.00 23.64 50 PRO C O 1
ATOM 1503 N N . GLN C 1 51 ? 14.052 14.983 9.708 1.00 22.32 51 GLN C N 1
ATOM 1504 C CA . GLN C 1 51 ? 14.577 15.059 11.071 1.00 21.48 51 GLN C CA 1
ATOM 1505 C C . GLN C 1 51 ? 13.409 14.912 12.028 1.00 21.55 51 GLN C C 1
ATOM 1506 O O . GLN C 1 51 ? 12.257 15.150 11.664 1.00 22.43 51 GLN C O 1
ATOM 1512 N N . GLY C 1 52 ? 13.643 14.474 13.271 1.00 20.76 52 GLY C N 1
ATOM 1513 C CA . GLY C 1 52 ? 12.578 14.248 14.219 1.00 20.60 52 GLY C CA 1
ATOM 1514 C C . GLY C 1 52 ? 13.177 13.907 15.588 1.00 19.96 52 GLY C C 1
ATOM 1515 O O . GLY C 1 52 ? 14.409 13.823 15.719 1.00 20.97 52 GLY C O 1
ATOM 1516 N N . ALA C 1 53 ? 12.284 13.791 16.560 1.00 19.29 53 ALA C N 1
ATOM 1517 C CA . ALA C 1 53 ? 12.769 13.514 17.904 1.00 19.00 53 ALA C CA 1
ATOM 1518 C C . ALA C 1 53 ? 13.105 12.056 18.149 1.00 19.97 53 ALA C C 1
ATOM 1519 O O . ALA C 1 53 ? 12.535 11.086 17.679 1.00 20.56 53 ALA C O 1
ATOM 1521 N N . CYS C 1 54 ? 14.107 11.922 19.017 1.00 19.71 54 CYS C N 1
ATOM 1522 C CA . CYS C 1 54 ? 14.541 10.682 19.624 1.00 19.11 54 CYS C CA 1
ATOM 1523 C C . CYS C 1 54 ? 14.529 11.006 21.130 1.00 18.54 54 CYS C C 1
ATOM 1524 O O . CYS C 1 54 ? 15.168 11.978 21.531 1.00 18.82 54 CYS C O 1
ATOM 1527 N N . PRO C 1 55 ? 13.823 10.236 21.929 1.00 19.45 55 PRO C N 1
ATOM 1528 C CA . PRO C 1 55 ? 13.706 10.535 23.358 1.00 19.46 55 PRO C CA 1
ATOM 1529 C C . PRO C 1 55 ? 15.044 10.567 24.063 1.00 18.93 55 PRO C C 1
ATOM 1530 O O . PRO C 1 55 ? 15.264 11.401 24.962 1.00 18.85 55 PRO C O 1
ATOM 1534 N N . LEU C 1 56 ? 15.966 9.705 23.616 1.00 17.87 56 LEU C N 1
ATOM 1535 C CA . LEU C 1 56 ? 17.274 9.694 24.267 1.00 16.94 56 LEU C CA 1
ATOM 1536 C C . LEU C 1 56 ? 17.964 11.038 24.192 1.00 16.62 56 LEU C C 1
ATOM 1537 O O . LEU C 1 56 ? 18.641 11.489 25.119 1.00 17.21 56 LEU C O 1
ATOM 1542 N N . PHE C 1 57 ? 17.857 11.707 23.037 1.00 15.44 57 PHE C N 1
ATOM 1543 C CA . PHE C 1 57 ? 18.497 12.955 22.743 1.00 15.53 57 PHE C CA 1
ATOM 1544 C C . PHE C 1 57 ? 17.598 14.173 22.975 1.00 16.14 57 PHE C C 1
ATOM 1545 O O . PHE C 1 57 ? 17.972 15.259 22.555 1.00 17.11 57 PHE C O 1
ATOM 1553 N N . ALA C 1 58 ? 16.519 13.993 23.724 1.00 16.19 58 ALA C N 1
ATOM 1554 C CA . ALA C 1 58 ? 15.571 15.064 24.025 1.00 16.23 58 ALA C CA 1
ATOM 1555 C C . ALA C 1 58 ? 16.296 16.379 24.248 1.00 16.48 58 ALA C C 1
ATOM 1556 O O . ALA C 1 58 ? 17.213 16.456 25.067 1.00 17.40 58 ALA C O 1
ATOM 1558 N N . GLY C 1 59 ? 15.879 17.404 23.501 1.00 17.25 59 GLY C N 1
ATOM 1559 C CA . GLY C 1 59 ? 16.519 18.690 23.501 1.00 17.79 59 GLY C CA 1
ATOM 1560 C C . GLY C 1 59 ? 17.046 19.052 22.114 1.00 17.50 59 GLY C C 1
ATOM 1561 O O . GLY C 1 59 ? 17.158 20.216 21.750 1.00 18.20 59 GLY C O 1
ATOM 1562 N N . LYS C 1 60 ? 17.455 18.045 21.347 1.00 17.00 60 LYS C N 1
ATOM 1563 C CA . LYS C 1 60 ? 17.939 18.182 19.980 1.00 17.76 60 LYS C CA 1
ATOM 1564 C C . LYS C 1 60 ? 17.376 17.042 19.143 1.00 18.49 60 LYS C C 1
ATOM 1565 O O . LYS C 1 60 ? 17.159 15.952 19.663 1.00 19.92 60 LYS C O 1
ATOM 1571 N N . GLU C 1 61 ? 17.103 17.287 17.861 1.00 17.20 61 GLU C N 1
ATOM 1572 C CA . GLU C 1 61 ? 16.537 16.249 17.003 1.00 17.66 61 GLU C CA 1
ATOM 1573 C C . GLU C 1 61 ? 17.622 15.464 16.267 1.00 17.03 61 GLU C C 1
ATOM 1574 O O . GLU C 1 61 ? 18.751 15.935 16.126 1.00 17.12 61 GLU C O 1
ATOM 1584 N N . VAL C 1 62 ? 17.225 14.299 15.796 1.00 18.54 62 VAL C N 1
ATOM 1585 C CA . VAL C 1 62 ? 18.133 13.442 15.022 1.00 18.31 62 VAL C CA 1
ATOM 1586 C C . VAL C 1 62 ? 17.701 13.444 13.558 1.00 19.30 62 VAL C C 1
ATOM 1587 O O . VAL C 1 62 ? 16.554 13.810 13.245 1.00 19.48 62 VAL C O 1
ATOM 1591 N N . VAL C 1 63 ? 18.620 13.083 12.687 1.00 19.39 63 VAL C N 1
ATOM 1592 C CA . VAL C 1 63 ? 18.364 13.035 11.245 1.00 20.21 63 VAL C CA 1
ATOM 1593 C C . VAL C 1 63 ? 17.837 11.666 10.886 1.00 20.17 63 VAL C C 1
ATOM 1594 O O . VAL C 1 63 ? 18.356 10.641 11.336 1.00 20.85 63 VAL C O 1
ATOM 1598 N N . ALA C 1 64 ? 16.800 11.557 10.057 1.00 21.25 64 ALA C N 1
ATOM 1599 C CA . ALA C 1 64 ? 16.151 10.311 9.716 1.00 20.90 64 ALA C CA 1
ATOM 1600 C C . ALA C 1 64 ? 17.094 9.260 9.123 1.00 20.69 64 ALA C C 1
ATOM 1601 O O . ALA C 1 64 ? 16.896 8.074 9.382 1.00 21.41 64 ALA C O 1
ATOM 1603 N N . LYS C 1 65 ? 18.084 9.720 8.382 1.00 20.17 65 LYS C N 1
ATOM 1604 C CA . LYS C 1 65 ? 19.037 8.810 7.761 1.00 20.39 65 LYS C CA 1
ATOM 1605 C C . LYS C 1 65 ? 20.222 8.542 8.678 1.00 19.94 65 LYS C C 1
ATOM 1606 O O . LYS C 1 65 ? 21.180 7.899 8.261 1.00 20.95 65 LYS C O 1
ATOM 1617 N N . GLY C 1 66 ? 20.199 9.074 9.901 1.00 18.98 66 GLY C N 1
ATOM 1618 C CA . GLY C 1 66 ? 21.264 8.856 10.872 1.00 18.57 66 GLY C CA 1
ATOM 1619 C C . GLY C 1 66 ? 21.169 7.523 11.583 1.00 17.44 66 GLY C C 1
ATOM 1620 O O . GLY C 1 66 ? 20.341 6.688 11.244 1.00 18.58 66 GLY C O 1
ATOM 1621 N N . TRP C 1 67 ? 21.928 7.334 12.674 1.00 16.70 67 TRP C N 1
ATOM 1622 C CA . TRP C 1 67 ? 21.939 6.093 13.425 1.00 16.89 67 TRP C CA 1
ATOM 1623 C C . TRP C 1 67 ? 22.728 6.287 14.727 1.00 15.79 67 TRP C C 1
ATOM 1624 O O . TRP C 1 67 ? 23.654 7.097 14.766 1.00 15.82 67 TRP C O 1
ATOM 1635 N N . CYS C 1 68 ? 22.350 5.481 15.720 1.00 16.91 68 CYS C N 1
ATOM 1636 C CA . CYS C 1 68 ? 23.188 5.396 16.916 1.00 16.95 68 CYS C CA 1
ATOM 1637 C C . CYS C 1 68 ? 23.084 3.948 17.403 1.00 16.95 68 CYS C C 1
ATOM 1638 O O . CYS C 1 68 ? 22.237 3.189 16.952 1.00 17.18 68 CYS C O 1
ATOM 1641 N N . SER C 1 69 ? 24.006 3.570 18.296 1.00 17.83 69 SER C N 1
ATOM 1642 C CA . SER C 1 69 ? 24.060 2.194 18.767 1.00 18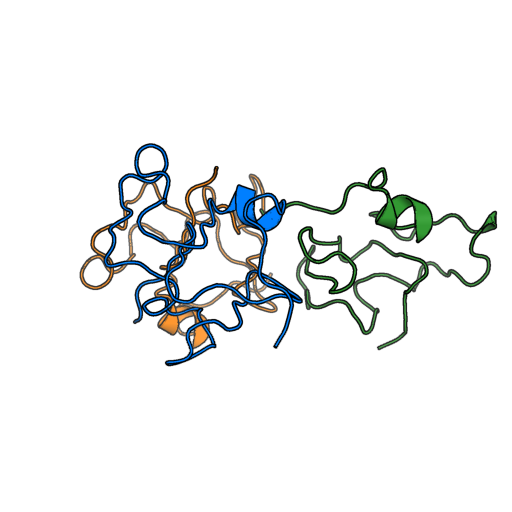.27 69 SER C CA 1
ATOM 1643 C C . SER C 1 69 ? 22.870 1.750 19.603 1.00 19.52 69 SER C C 1
ATOM 1644 O O . SER C 1 69 ? 22.740 0.549 19.883 1.00 21.19 69 SER C O 1
ATOM 1647 N N . ALA C 1 70 ? 21.959 2.637 19.998 1.00 20.00 70 ALA C N 1
ATOM 1648 C CA . ALA C 1 70 ? 20.735 2.262 20.684 1.00 21.58 70 ALA C CA 1
ATOM 1649 C C . ALA C 1 70 ? 19.646 1.869 19.684 1.00 22.64 70 ALA C C 1
ATOM 1650 O O . ALA C 1 70 ? 18.537 1.519 20.080 1.00 23.76 70 ALA C O 1
ATOM 1652 N N . TRP C 1 71 ? 19.931 1.898 18.388 1.00 22.25 71 TRP C N 1
ATOM 1653 C CA . TRP C 1 71 ? 18.979 1.518 17.355 1.00 23.81 71 TRP C CA 1
ATOM 1654 C C . TRP C 1 71 ? 18.264 0.218 17.711 1.00 26.30 71 TRP C C 1
ATOM 1655 O O . TRP C 1 71 ? 18.888 -0.737 18.178 1.00 26.27 71 TRP C O 1
ATOM 1666 N N . ALA C 1 72 ? 16.953 0.185 17.523 1.00 28.70 72 ALA C N 1
ATOM 1667 C CA . ALA C 1 72 ? 16.128 -0.986 17.782 1.00 31.48 72 ALA C CA 1
ATOM 1668 C C . ALA C 1 72 ? 15.044 -1.074 16.707 1.00 33.90 72 ALA C C 1
ATOM 1669 O O . ALA C 1 72 ? 14.367 -0.087 16.410 1.00 33.83 72 ALA C O 1
ATOM 1671 N N . LYS C 1 73 ? 14.926 -2.229 16.062 1.00 36.95 73 LYS C N 1
ATOM 1672 C CA . LYS C 1 73 ? 13.960 -2.392 14.976 1.00 39.65 73 LYS C CA 1
ATOM 1673 C C . LYS C 1 73 ? 12.545 -2.081 15.436 1.00 41.03 73 LYS C C 1
ATOM 1674 O O . LYS C 1 73 ? 12.167 -2.418 16.557 1.00 41.80 73 LYS C O 1
ATOM 1680 N N . LYS C 1 74 ? 11.763 -1.417 14.588 1.00 42.52 74 LYS C N 1
ATOM 1681 C CA . LYS C 1 74 ? 10.392 -1.071 14.955 1.00 43.46 74 LYS C CA 1
ATOM 1682 C C . LYS C 1 74 ? 9.425 -2.192 14.578 1.00 43.77 74 LYS C C 1
ATOM 1683 O O . LYS C 1 74 ? 8.937 -2.851 15.533 1.00 44.18 74 LYS C O 1
#

CATH classification: 4.10.490.10

Foldseek 3Di:
DFAADDCPPPLNVVFQKDLALVPGPCVVVVVRDQVFFLQQAPQFDPPPDQWGDGPSDPRHIGGRNMDTNPRHHDD/DDADDCPPPLNVVFQKDLAQVPGDCVVPVPRDQVFFLQQAPQFDPPNDQWGDGVSDPPHIHGRNMDTNNRHHDD/DFAADDCPPVVNVVQQKDLALVPGDCVVPVPRDQVFFLLQFPQFDPPPDQWGCGVVPPRHIHGRRMDTNVGDGD

InterPro domains:
  IPR000170 High potential iron-sulphur protein [PF01355] (5-75)
  IPR000170 High potential iron-sulphur protein [PS51373] (1-75)
  IPR036369 High potential iron-sulphur protein superfamily [G3DSA:4.10.490.10] (1-75)
  IPR036369 High potential iron-sulphur protein superfamily [SSF57652] (2-75)

Radius of gyration: 17.91 Å; Cα contacts (8 Å, |Δi|>4): 532; chains: 3; bounding box: 45×48×37 Å